Protein AF-A0A523HV01-F1 (afdb_monomer_lite)

Radius of gyration: 23.34 Å; chains: 1; bounding box: 54×75×56 Å

pLDDT: mean 89.0, std 20.45, range [26.47, 98.88]

Secondary structure (DSSP, 8-state):
-PPP--S-SSS-------------------S--S---EEEEEEEEEEESTT---SSPEEEEEETTEEEEEEE--TT-EEEEEE--SSSEEEEEEE-SS-EEEEEEE--TTEEEEEEEEEETTTTEEEEEEEEEEEE-EE--TT-EEEEEEEEEEEEEE-TTS-SEEEESS-EEEEEEEEEEEEEESSSEEEETT-EEEEEESS-EEEEESS-SEEE-TT-EEEEEE-SS-SS--EEEEESSS-SEEEEET-EEEEE-SS-EEEEESS-SEEEEET-EEE-TTPEEE--

Sequence (288 aa):
MPKILNLNTFLLILLIATSYISTGVVGCNSGSGGNNKTTIRGVIEQVIGGTGEVSGIRVSIFENNRRRTSDRTNQSGVFRLTYKPDNDLATIEFEGSDFTLSRVISVTEGSDVTLDEIIDTITPEIIFTEWVVDQRRLTLSSFDQVIFNDTEATFRIDGKNKNCIRAKGESRVEITARSISLINCSEGITTSSFALVDLQADEDINVIANKDGIKSQDNSSVTLSMTNNPVANNIFITSNKENGIRASGSSVVIVDPELNCTITGAKDAIRQSGTSVVDPDGCTLVGN

Structure (mmCIF, N/CA/C/O backbone):
data_AF-A0A523HV01-F1
#
_entry.id   AF-A0A523HV01-F1
#
loop_
_atom_site.group_PDB
_atom_site.id
_atom_site.type_symbol
_atom_site.label_atom_id
_atom_site.label_alt_id
_atom_site.label_comp_id
_atom_site.label_asym_id
_atom_site.label_entity_id
_atom_site.label_seq_id
_atom_site.pdbx_PDB_ins_code
_atom_site.Cartn_x
_atom_site.Cartn_y
_atom_site.Cartn_z
_atom_site.occupancy
_atom_site.B_iso_or_equiv
_atom_site.auth_seq_id
_atom_site.auth_comp_id
_atom_site.auth_asym_id
_atom_site.auth_atom_id
_atom_site.pdbx_PDB_model_num
ATOM 1 N N . MET A 1 1 ? -33.866 59.814 1.470 1.00 33.31 1 MET A N 1
ATOM 2 C CA . MET A 1 1 ? -32.550 60.302 1.001 1.00 33.31 1 MET A CA 1
ATOM 3 C C . MET A 1 1 ? -31.471 59.418 1.610 1.00 33.31 1 MET A C 1
ATOM 5 O O . MET A 1 1 ? -31.330 59.447 2.828 1.00 33.31 1 MET A O 1
ATOM 9 N N . PRO A 1 2 ? -30.789 58.579 0.817 1.00 32.97 2 PRO A N 1
ATOM 10 C CA . PRO A 1 2 ? -29.742 57.699 1.322 1.00 32.97 2 PRO A CA 1
ATOM 11 C C . PRO A 1 2 ? -28.474 58.510 1.614 1.00 32.97 2 PRO A C 1
ATOM 13 O O . PRO A 1 2 ? -28.051 59.327 0.796 1.00 32.97 2 PRO A O 1
ATOM 16 N N . LYS A 1 3 ? -27.882 58.298 2.794 1.00 36.97 3 LYS A N 1
ATOM 17 C CA . LYS A 1 3 ? -26.543 58.786 3.132 1.00 36.97 3 LYS A CA 1
ATOM 18 C C . LYS A 1 3 ? -25.538 57.667 2.885 1.00 36.97 3 LYS A C 1
ATOM 20 O O . LYS A 1 3 ? -25.660 56.571 3.418 1.00 36.97 3 LYS A O 1
ATOM 25 N N . ILE A 1 4 ? -24.579 58.016 2.042 1.00 37.44 4 ILE A N 1
ATOM 26 C CA . ILE A 1 4 ? -23.379 57.297 1.635 1.00 37.44 4 ILE A CA 1
ATOM 27 C C . ILE A 1 4 ? -22.625 56.787 2.871 1.00 37.44 4 ILE A C 1
ATOM 29 O O . ILE A 1 4 ? -22.272 57.581 3.743 1.00 37.44 4 ILE A O 1
ATOM 33 N N . LEU A 1 5 ? -22.357 55.481 2.923 1.00 38.84 5 LEU A N 1
ATOM 34 C CA . LEU A 1 5 ? -21.358 54.896 3.815 1.00 38.84 5 LEU A CA 1
ATOM 35 C C . LEU A 1 5 ? -20.156 54.464 2.978 1.00 38.84 5 LEU A C 1
ATOM 37 O O . LEU A 1 5 ? -20.279 53.853 1.920 1.00 38.84 5 LEU A O 1
ATOM 41 N N . ASN A 1 6 ? -19.015 54.941 3.451 1.00 39.03 6 ASN A N 1
ATOM 42 C CA . ASN A 1 6 ? -17.782 55.171 2.731 1.00 39.03 6 ASN A CA 1
ATOM 43 C C . ASN A 1 6 ? -16.930 53.895 2.693 1.00 39.03 6 ASN A C 1
ATOM 45 O O . ASN A 1 6 ? -16.746 53.213 3.701 1.00 39.03 6 ASN A O 1
ATOM 49 N N . LEU A 1 7 ? -16.418 53.605 1.504 1.00 39.56 7 LEU A N 1
ATOM 50 C CA . LEU A 1 7 ? -15.581 52.479 1.123 1.00 39.56 7 LEU A CA 1
ATOM 51 C C . LEU A 1 7 ? -14.160 52.681 1.676 1.00 39.56 7 LEU A C 1
ATOM 53 O O . LEU A 1 7 ? -13.275 53.027 0.912 1.00 39.56 7 LEU A O 1
ATOM 57 N N . ASN A 1 8 ? -13.946 52.582 2.995 1.00 43.75 8 ASN A N 1
ATOM 58 C CA . ASN A 1 8 ? -12.598 52.694 3.591 1.00 43.75 8 ASN A CA 1
ATOM 59 C C . ASN A 1 8 ? -12.462 52.117 5.018 1.00 43.75 8 ASN A C 1
ATOM 61 O O . ASN A 1 8 ? -11.599 52.534 5.786 1.00 43.75 8 ASN A O 1
ATOM 65 N N . THR A 1 9 ? -13.284 51.135 5.402 1.00 40.03 9 THR A N 1
ATOM 66 C CA . THR A 1 9 ? -13.198 50.489 6.736 1.00 40.03 9 THR A CA 1
ATOM 67 C C . THR A 1 9 ? -13.080 48.965 6.661 1.00 40.03 9 THR A C 1
ATOM 69 O O . THR A 1 9 ? -13.460 48.263 7.589 1.00 40.03 9 THR A O 1
ATOM 72 N N . PHE A 1 10 ? -12.534 48.441 5.559 1.00 38.75 10 PHE A N 1
ATOM 73 C CA . PHE A 1 10 ? -12.308 47.000 5.359 1.00 38.75 10 PHE A CA 1
ATOM 74 C C . PHE A 1 10 ? -10.824 46.627 5.226 1.00 38.75 10 PHE A C 1
ATOM 76 O O . PHE A 1 10 ? -10.472 45.595 4.666 1.00 38.75 10 PHE A O 1
ATOM 83 N N . LEU A 1 11 ? -9.943 47.490 5.738 1.00 34.47 11 LEU A N 1
ATOM 84 C CA . LEU A 1 11 ? -8.500 47.382 5.552 1.00 34.47 11 LEU A CA 1
ATOM 85 C C . LEU A 1 11 ? -7.744 47.701 6.848 1.00 34.47 11 LEU A C 1
ATOM 87 O O . LEU A 1 11 ? -6.911 48.595 6.851 1.00 34.47 11 LEU A O 1
ATOM 91 N N . LEU A 1 12 ? -8.059 47.020 7.962 1.00 30.88 12 LEU A N 1
ATOM 92 C CA . LEU A 1 12 ? -7.176 46.998 9.144 1.00 30.88 12 LEU A CA 1
ATOM 93 C C . LEU A 1 12 ? -7.548 45.935 10.204 1.00 30.88 12 LEU A C 1
ATOM 95 O O . LEU A 1 12 ? -7.953 46.270 11.310 1.00 30.88 12 LEU A O 1
ATOM 99 N N . ILE A 1 13 ? -7.366 44.651 9.892 1.00 40.12 13 ILE A N 1
ATOM 100 C CA . ILE A 1 13 ? -6.973 43.624 10.882 1.00 40.12 13 ILE A CA 1
ATOM 101 C C . ILE A 1 13 ? -5.928 42.756 10.162 1.00 40.12 13 ILE A C 1
ATOM 103 O O . ILE A 1 13 ? -6.266 41.839 9.426 1.00 40.12 13 ILE A O 1
ATOM 107 N N . LEU A 1 14 ? -4.700 43.260 10.009 1.00 31.88 14 LEU A N 1
ATOM 108 C CA . LEU A 1 14 ? -3.543 42.878 10.833 1.00 31.88 14 LEU A CA 1
ATOM 109 C C . LEU A 1 14 ? -3.405 41.340 10.922 1.00 31.88 14 LEU A C 1
ATOM 111 O O . LEU A 1 14 ? -4.015 40.709 11.775 1.00 31.88 14 LEU A O 1
ATOM 115 N N . LEU A 1 15 ? -2.785 40.677 9.938 1.00 29.50 15 LEU A N 1
ATOM 116 C CA . LEU A 1 15 ? -1.332 40.433 9.867 1.00 29.50 15 LEU A CA 1
ATOM 117 C C . LEU A 1 15 ? -0.753 39.928 11.202 1.00 29.50 15 LEU A C 1
ATOM 119 O O . LEU A 1 15 ? -0.128 40.675 11.949 1.00 29.50 15 LEU A O 1
ATOM 123 N N . ILE A 1 16 ? -0.911 38.626 11.455 1.00 38.53 16 ILE A N 1
ATOM 124 C CA . ILE A 1 16 ? 0.109 37.848 12.161 1.00 38.53 16 ILE A CA 1
ATOM 125 C C . ILE A 1 16 ? 0.707 36.893 11.136 1.00 38.53 16 ILE A C 1
ATOM 127 O O . ILE A 1 16 ? 0.052 35.994 10.615 1.00 38.53 16 ILE A O 1
ATOM 131 N N . ALA A 1 17 ? 1.966 37.168 10.825 1.00 31.73 17 ALA A N 1
ATOM 132 C CA . ALA A 1 17 ? 2.843 36.317 10.062 1.00 31.73 17 ALA A CA 1
ATOM 133 C C . ALA A 1 17 ? 2.983 34.949 10.740 1.00 31.73 17 ALA A C 1
ATOM 135 O O . ALA A 1 17 ? 3.431 34.861 11.879 1.00 31.73 17 ALA A O 1
ATOM 136 N N . THR A 1 18 ? 2.692 33.887 9.998 1.00 36.62 18 THR A N 1
ATOM 137 C CA . THR A 1 18 ? 3.474 32.651 10.071 1.00 36.62 18 THR A CA 1
ATOM 138 C C . THR A 1 18 ? 3.762 32.215 8.641 1.00 36.62 18 THR A C 1
ATOM 140 O O . THR A 1 18 ? 3.056 31.438 8.012 1.00 36.62 18 THR A O 1
ATOM 143 N N . SER A 1 19 ? 4.832 32.785 8.096 1.00 29.92 19 SER A N 1
ATOM 144 C CA . SER A 1 19 ? 5.646 32.098 7.105 1.00 29.92 19 SER A CA 1
ATOM 145 C C . SER A 1 19 ? 6.108 30.782 7.730 1.00 29.92 19 SER A C 1
ATOM 147 O O . SER A 1 19 ? 7.029 30.780 8.550 1.00 29.92 19 SER A O 1
ATOM 149 N N . TYR A 1 20 ? 5.460 29.673 7.382 1.00 30.70 20 TYR A N 1
ATOM 150 C CA . TYR A 1 20 ? 6.024 28.354 7.625 1.00 30.70 20 TYR A CA 1
ATOM 151 C C . TYR A 1 20 ? 7.224 28.197 6.698 1.00 30.70 20 TYR A C 1
ATOM 153 O O . TYR A 1 20 ? 7.115 27.844 5.528 1.00 30.70 20 TYR A O 1
ATOM 161 N N . ILE A 1 21 ? 8.392 28.523 7.242 1.00 31.80 21 ILE A N 1
ATOM 162 C CA . ILE A 1 21 ? 9.648 27.958 6.782 1.00 31.80 21 ILE A CA 1
ATOM 163 C C . ILE A 1 21 ? 9.491 26.454 7.010 1.00 31.80 21 ILE A C 1
ATOM 165 O O . ILE A 1 21 ? 9.439 26.010 8.156 1.00 31.80 21 ILE A O 1
ATOM 169 N N . SER A 1 22 ? 9.386 25.670 5.937 1.00 29.44 22 SER A N 1
ATOM 170 C CA . SER A 1 22 ? 9.566 24.224 6.006 1.00 29.44 22 SER A CA 1
ATOM 171 C C . SER A 1 22 ? 11.040 23.950 6.316 1.00 29.44 22 SER A C 1
ATOM 173 O O . SER A 1 22 ? 11.849 23.645 5.440 1.00 29.44 22 SER A O 1
ATOM 175 N N . THR A 1 23 ? 11.434 24.118 7.576 1.00 31.30 23 THR A N 1
ATOM 176 C CA . THR A 1 23 ? 12.632 23.461 8.078 1.00 31.30 23 THR A CA 1
ATOM 177 C C . THR A 1 23 ? 12.293 21.984 8.121 1.00 31.30 23 THR A C 1
ATOM 179 O O . THR A 1 23 ? 11.481 21.568 8.947 1.00 31.30 23 THR A O 1
ATOM 182 N N . GLY A 1 24 ? 12.873 21.214 7.199 1.00 28.20 24 GLY A N 1
ATOM 183 C CA . GLY A 1 24 ? 12.874 19.763 7.270 1.00 28.20 24 GLY A CA 1
ATOM 184 C C . GLY A 1 24 ? 13.376 19.350 8.645 1.00 28.20 24 GLY A C 1
ATOM 185 O O . GLY A 1 24 ? 14.566 19.453 8.946 1.00 28.20 24 GLY A O 1
ATOM 186 N N . VAL A 1 25 ? 12.447 18.936 9.501 1.00 30.12 25 VAL A N 1
ATOM 187 C CA . VAL A 1 25 ? 12.782 18.205 10.708 1.00 30.12 25 VAL A CA 1
ATOM 188 C C . VAL A 1 25 ? 13.206 16.839 10.203 1.00 30.12 25 VAL A C 1
ATOM 190 O O . VAL A 1 25 ? 12.383 16.011 9.830 1.00 30.12 25 VAL A O 1
ATOM 193 N N . VAL A 1 26 ? 14.521 16.646 10.126 1.00 33.53 26 VAL A N 1
ATOM 194 C CA . VAL A 1 26 ? 15.129 15.325 10.026 1.00 33.53 26 VAL A CA 1
ATOM 195 C C . VAL A 1 26 ? 14.620 14.552 11.235 1.00 33.53 26 VAL A C 1
ATOM 197 O O . VAL A 1 26 ? 15.048 14.798 12.363 1.00 33.53 26 VAL A O 1
ATOM 200 N N . GLY A 1 27 ? 13.643 13.678 11.000 1.00 26.47 27 GLY A N 1
ATOM 201 C CA . GLY A 1 27 ? 13.146 12.754 12.001 1.00 26.47 27 GLY A CA 1
ATOM 202 C C . GLY A 1 27 ? 14.324 11.971 12.560 1.00 26.47 27 GLY A C 1
ATOM 203 O O . GLY A 1 27 ? 15.057 11.301 11.831 1.00 26.47 27 GLY A O 1
ATOM 204 N N . CYS A 1 28 ? 14.544 12.105 13.865 1.00 27.53 28 CYS A N 1
ATOM 205 C CA . CYS A 1 28 ? 15.515 11.312 14.597 1.00 27.53 28 CYS A CA 1
ATOM 206 C C . CYS A 1 28 ? 15.107 9.838 14.521 1.00 27.53 28 CYS A C 1
ATOM 208 O O . CYS A 1 28 ? 14.292 9.367 15.313 1.00 27.53 28 CYS A O 1
ATOM 210 N N . ASN A 1 29 ? 15.715 9.120 13.575 1.00 35.97 29 ASN A N 1
ATOM 211 C CA . ASN A 1 29 ? 15.661 7.672 13.425 1.00 35.97 29 ASN A CA 1
ATOM 212 C C . ASN A 1 29 ? 15.954 6.992 14.774 1.00 35.97 29 ASN A C 1
ATOM 214 O O . ASN A 1 29 ? 17.109 6.880 15.189 1.00 35.97 29 ASN A O 1
ATOM 218 N N . SER A 1 30 ? 14.904 6.538 15.458 1.00 36.34 30 SER A N 1
ATOM 219 C CA . SER A 1 30 ? 14.999 5.935 16.786 1.00 36.34 30 SER A CA 1
ATOM 220 C C . SER A 1 30 ? 14.292 4.583 16.804 1.00 36.34 30 SER A C 1
ATOM 222 O O . SER A 1 30 ? 13.107 4.493 17.090 1.00 36.34 30 SER A O 1
ATOM 224 N N . GLY A 1 31 ? 15.069 3.521 16.568 1.00 28.59 31 GLY A N 1
ATOM 225 C CA . GLY A 1 31 ? 14.800 2.203 17.148 1.00 28.59 31 GLY A CA 1
ATOM 226 C C . GLY A 1 31 ? 14.243 1.126 16.216 1.00 28.59 31 GLY A C 1
ATOM 227 O O . GLY A 1 31 ? 13.039 0.963 16.089 1.00 28.59 31 GLY A O 1
ATOM 228 N N . SER A 1 32 ? 15.146 0.296 15.687 1.00 31.23 32 SER A N 1
ATOM 229 C CA . SER A 1 32 ? 15.115 -1.181 15.718 1.00 31.23 32 SER A CA 1
ATOM 230 C C . SER A 1 32 ? 15.798 -1.718 14.462 1.00 31.23 32 SER A C 1
ATOM 232 O O . SER A 1 32 ? 15.438 -1.351 13.348 1.00 31.23 32 SER A O 1
ATOM 234 N N . GLY A 1 33 ? 16.821 -2.558 14.639 1.00 35.44 33 GLY A N 1
ATOM 235 C CA . GLY A 1 33 ? 17.606 -3.166 13.564 1.00 35.44 33 GLY A CA 1
ATOM 236 C C . GLY A 1 33 ? 16.782 -4.132 12.713 1.00 35.44 33 GLY A C 1
ATOM 237 O O . GLY A 1 33 ? 16.896 -5.346 12.855 1.00 35.44 33 GLY A O 1
ATOM 238 N N . GLY A 1 34 ? 15.952 -3.581 11.833 1.00 43.78 34 GLY A N 1
ATOM 239 C CA . GLY A 1 34 ? 15.269 -4.266 10.749 1.00 43.78 34 GLY A CA 1
ATOM 240 C C . GLY A 1 34 ? 15.812 -3.776 9.412 1.00 43.78 34 GLY A C 1
ATOM 241 O O . GLY A 1 34 ? 16.304 -2.658 9.292 1.00 43.78 34 GLY A O 1
ATOM 242 N N . ASN A 1 35 ? 15.757 -4.623 8.389 1.00 57.50 35 ASN A N 1
ATOM 243 C CA . ASN A 1 35 ? 16.100 -4.240 7.024 1.00 57.50 35 ASN A CA 1
ATOM 244 C C . ASN A 1 35 ? 15.104 -3.179 6.509 1.00 57.50 35 ASN A C 1
ATOM 246 O O . ASN A 1 35 ? 14.187 -3.544 5.778 1.00 57.50 35 ASN A O 1
ATOM 250 N N . ASN A 1 36 ? 15.276 -1.895 6.845 1.00 79.62 36 ASN A N 1
ATOM 251 C CA . ASN A 1 36 ? 14.506 -0.748 6.317 1.00 79.62 36 ASN A CA 1
ATOM 252 C C . ASN A 1 36 ? 14.827 -0.455 4.839 1.00 79.62 36 ASN A C 1
ATOM 254 O O . ASN A 1 36 ? 14.674 0.657 4.350 1.00 79.62 36 ASN A O 1
ATOM 258 N N . LYS A 1 37 ? 15.362 -1.448 4.131 1.00 92.81 37 LYS A N 1
ATOM 259 C CA . LYS A 1 37 ? 15.625 -1.349 2.709 1.00 92.81 37 LYS A CA 1
ATOM 260 C C . LYS A 1 37 ? 14.391 -1.807 1.963 1.00 92.81 37 LYS A C 1
ATOM 262 O O . LYS A 1 37 ? 13.814 -2.837 2.315 1.00 92.81 37 LYS A O 1
ATOM 267 N N . THR A 1 38 ? 14.079 -1.065 0.924 1.00 94.88 38 THR A N 1
ATOM 268 C CA . THR A 1 38 ? 13.084 -1.409 -0.074 1.00 94.88 38 THR A CA 1
ATOM 269 C C . THR A 1 38 ? 13.786 -2.138 -1.205 1.00 94.88 38 THR A C 1
ATOM 271 O O . THR A 1 38 ? 14.895 -1.761 -1.608 1.00 94.88 38 THR A O 1
ATOM 274 N N . THR A 1 39 ? 13.181 -3.221 -1.677 1.00 97.38 39 THR A N 1
ATOM 275 C CA . THR A 1 39 ? 13.668 -3.968 -2.835 1.00 97.38 39 THR A CA 1
ATOM 276 C C . THR A 1 39 ? 12.668 -3.809 -3.963 1.00 97.38 39 THR A C 1
ATOM 278 O O . THR A 1 39 ? 11.526 -4.211 -3.808 1.00 97.38 39 THR A O 1
ATOM 281 N N . ILE A 1 40 ? 13.117 -3.274 -5.093 1.00 97.81 40 ILE A N 1
ATOM 282 C CA . ILE A 1 40 ? 12.332 -3.171 -6.323 1.00 97.81 40 ILE A CA 1
ATOM 283 C C . ILE A 1 40 ? 12.840 -4.258 -7.268 1.00 97.81 40 ILE A C 1
ATOM 285 O O . ILE A 1 40 ? 14.053 -4.383 -7.473 1.00 97.81 40 ILE A O 1
ATOM 289 N N . ARG A 1 41 ? 11.936 -5.079 -7.789 1.00 98.00 41 ARG A N 1
ATOM 290 C CA . ARG A 1 41 ? 12.197 -6.110 -8.796 1.00 98.00 41 ARG A CA 1
ATOM 291 C C . ARG A 1 41 ? 11.264 -5.864 -9.963 1.00 98.00 41 ARG A C 1
ATOM 293 O O . ARG A 1 41 ? 10.153 -5.403 -9.738 1.00 98.00 41 ARG A O 1
ATOM 300 N N . GLY A 1 42 ? 11.711 -6.218 -11.152 1.00 97.75 42 GLY A N 1
ATOM 301 C CA . GLY A 1 42 ? 10.908 -5.982 -12.328 1.00 97.75 42 GLY A CA 1
ATOM 302 C C . GLY A 1 42 ? 11.435 -6.630 -13.581 1.00 97.75 42 GLY A C 1
ATOM 303 O O . GLY A 1 42 ? 12.571 -7.131 -13.601 1.00 97.75 42 GLY A O 1
ATOM 304 N N . VAL A 1 43 ? 10.599 -6.590 -14.608 1.00 98.31 43 VAL A N 1
ATOM 305 C CA . VAL A 1 43 ? 10.893 -7.036 -15.962 1.00 98.31 43 VAL A CA 1
ATOM 306 C C . VAL A 1 43 ? 10.507 -5.942 -16.953 1.00 98.31 43 VAL A C 1
ATOM 308 O O . VAL A 1 43 ? 9.351 -5.538 -17.030 1.00 98.31 43 VAL A O 1
ATOM 311 N N . ILE A 1 44 ? 11.469 -5.527 -17.778 1.00 98.12 44 ILE A N 1
ATOM 312 C CA . ILE A 1 44 ? 11.168 -4.781 -19.003 1.00 98.12 44 ILE A CA 1
ATOM 313 C C . ILE A 1 44 ? 10.622 -5.795 -20.007 1.00 98.12 44 ILE A C 1
ATOM 315 O O . ILE A 1 44 ? 11.386 -6.547 -20.621 1.00 98.12 44 ILE A O 1
ATOM 319 N N . GLU A 1 45 ? 9.302 -5.847 -20.143 1.00 97.69 45 GLU A N 1
ATOM 320 C CA . GLU A 1 45 ? 8.605 -6.817 -20.989 1.00 97.69 45 GLU A CA 1
ATOM 321 C C . GLU A 1 45 ? 8.827 -6.521 -22.471 1.00 97.69 45 GLU A C 1
ATOM 323 O O . GLU A 1 45 ? 8.982 -7.428 -23.294 1.00 97.69 45 GLU A O 1
ATOM 328 N N . GLN A 1 46 ? 8.861 -5.233 -22.813 1.00 97.00 46 GLN A N 1
ATOM 329 C CA . GLN A 1 46 ? 9.013 -4.771 -24.180 1.00 97.00 46 GLN A CA 1
ATOM 330 C C . GLN A 1 46 ? 9.629 -3.370 -24.232 1.00 97.00 46 GLN A C 1
ATOM 332 O O . GLN A 1 46 ? 9.331 -2.508 -23.408 1.00 97.00 46 GLN A O 1
ATOM 337 N N . VAL A 1 47 ? 10.441 -3.132 -25.265 1.00 96.88 47 VAL A N 1
ATOM 338 C CA . VAL A 1 47 ? 10.825 -1.787 -25.706 1.00 96.88 47 VAL A CA 1
ATOM 339 C C . VAL A 1 47 ? 10.192 -1.536 -27.075 1.00 96.88 47 VAL A C 1
ATOM 341 O O . VAL A 1 47 ? 10.461 -2.261 -28.035 1.00 96.88 47 VAL A O 1
ATOM 344 N N . ILE A 1 48 ? 9.309 -0.544 -27.161 1.00 95.75 48 ILE A N 1
ATOM 345 C CA . ILE A 1 48 ? 8.657 -0.113 -28.399 1.00 95.75 48 ILE A CA 1
ATOM 346 C C . ILE A 1 48 ? 9.482 1.029 -28.993 1.00 95.75 48 ILE A C 1
ATOM 348 O O . ILE A 1 48 ? 9.575 2.108 -28.418 1.00 95.75 48 ILE A O 1
ATOM 352 N N . GLY A 1 49 ? 10.069 0.789 -30.165 1.00 88.50 49 GLY A N 1
ATOM 353 C CA . GLY A 1 49 ? 11.027 1.709 -30.780 1.00 88.50 49 GLY A CA 1
ATOM 354 C C . GLY A 1 49 ? 12.475 1.433 -30.359 1.00 88.50 49 GLY A C 1
ATOM 355 O O . GLY A 1 49 ? 12.779 0.411 -29.744 1.00 88.50 49 GLY A O 1
ATOM 356 N N . GLY A 1 50 ? 13.385 2.316 -30.773 1.00 78.81 50 GLY A N 1
ATOM 357 C CA . GLY A 1 50 ? 14.823 2.178 -30.528 1.00 78.81 50 GLY A CA 1
ATOM 358 C C . GLY A 1 50 ? 15.416 0.863 -31.047 1.00 78.81 50 GLY A C 1
ATOM 359 O O . GLY A 1 50 ? 15.043 0.381 -32.121 1.00 78.81 50 GLY A O 1
ATOM 360 N N . THR A 1 51 ? 16.338 0.269 -30.283 1.00 83.62 51 THR A N 1
ATOM 361 C CA . THR A 1 51 ? 16.918 -1.056 -30.588 1.00 83.62 51 THR A CA 1
ATOM 362 C C . THR A 1 51 ? 15.954 -2.219 -30.344 1.00 83.62 51 THR A C 1
ATOM 364 O O . THR A 1 51 ? 16.195 -3.320 -30.840 1.00 83.62 51 THR A O 1
ATOM 367 N N . GLY A 1 52 ? 14.878 -2.000 -29.580 1.00 88.56 52 GLY A N 1
ATOM 368 C CA . GLY A 1 52 ? 13.970 -3.053 -29.119 1.00 88.56 52 GLY A CA 1
ATOM 369 C C . GLY A 1 52 ? 14.591 -4.024 -28.103 1.00 88.56 52 GLY A C 1
ATOM 370 O O . GLY A 1 52 ? 13.966 -5.023 -27.753 1.00 88.56 52 GLY A O 1
ATOM 371 N N . GLU A 1 53 ? 15.822 -3.777 -27.641 1.00 93.12 53 GLU A N 1
ATOM 372 C CA . GLU A 1 53 ? 16.524 -4.670 -26.719 1.00 93.12 53 GLU A CA 1
ATOM 373 C C . GLU A 1 53 ? 16.111 -4.410 -25.270 1.00 93.12 53 GLU A C 1
ATOM 375 O O . GLU A 1 53 ? 16.292 -3.315 -24.749 1.00 93.12 53 GLU A O 1
ATOM 380 N N . VAL A 1 54 ? 15.635 -5.450 -24.581 1.00 96.38 54 VAL A N 1
ATOM 381 C CA . VAL A 1 54 ? 15.315 -5.393 -23.141 1.00 96.38 54 VAL A CA 1
ATOM 382 C C . VAL A 1 54 ? 16.540 -5.619 -22.245 1.00 96.38 54 VAL A C 1
ATOM 384 O O . VAL A 1 54 ? 16.491 -5.399 -21.037 1.00 96.38 54 VAL A O 1
ATOM 387 N N . SER A 1 55 ? 17.656 -6.077 -22.819 1.00 97.38 55 SER A N 1
ATOM 388 C CA . SER A 1 55 ? 18.879 -6.446 -22.102 1.00 97.38 55 SER A CA 1
ATOM 389 C C . SER A 1 55 ? 19.871 -5.292 -22.023 1.00 97.38 55 SER A C 1
ATOM 391 O O . SER A 1 55 ? 20.048 -4.540 -22.973 1.00 97.38 55 SER A O 1
ATOM 393 N N . GLY A 1 56 ? 20.613 -5.207 -20.918 1.00 96.88 56 GLY A N 1
ATOM 394 C CA . GLY A 1 56 ? 21.684 -4.228 -20.749 1.00 96.88 56 GLY A CA 1
ATOM 395 C C . GLY A 1 56 ? 21.215 -2.800 -20.462 1.00 96.88 56 GLY A C 1
ATOM 396 O O . GLY A 1 56 ? 22.080 -1.935 -20.284 1.00 96.88 56 GLY A O 1
ATOM 397 N N . ILE A 1 57 ? 19.905 -2.566 -20.348 1.00 98.06 57 ILE A N 1
ATOM 398 C CA . ILE A 1 57 ? 19.314 -1.293 -19.923 1.00 98.06 57 ILE A CA 1
ATOM 399 C C . ILE A 1 57 ? 19.726 -1.042 -18.474 1.00 98.06 57 ILE A C 1
ATOM 401 O O . ILE A 1 57 ? 19.621 -1.922 -17.615 1.00 98.06 57 ILE A O 1
ATOM 405 N N . ARG A 1 58 ? 20.245 0.154 -18.193 1.00 98.56 58 ARG A N 1
ATOM 406 C CA . ARG A 1 58 ? 20.584 0.559 -16.828 1.00 98.56 58 ARG A CA 1
ATOM 407 C C . ARG A 1 58 ? 19.327 1.101 -16.161 1.00 98.56 58 ARG A C 1
ATOM 409 O O . ARG A 1 58 ? 18.812 2.130 -16.582 1.00 98.56 58 ARG A O 1
ATOM 416 N N . VAL A 1 59 ? 18.910 0.454 -15.081 1.00 98.62 59 VAL A N 1
ATOM 417 C CA . VAL A 1 59 ? 17.803 0.914 -14.240 1.00 98.62 59 VAL A CA 1
ATOM 418 C C . VAL A 1 59 ? 18.389 1.600 -13.015 1.00 98.62 59 VAL A C 1
ATOM 420 O O . VAL A 1 59 ? 19.209 1.012 -12.308 1.00 98.62 59 VAL A O 1
ATOM 423 N N . SER A 1 60 ? 18.018 2.851 -12.768 1.00 98.56 60 SER A N 1
ATOM 424 C CA . SER A 1 60 ? 18.548 3.667 -11.672 1.00 98.56 60 SER A CA 1
ATOM 425 C C . SER A 1 60 ? 17.426 4.231 -10.813 1.00 98.56 60 SER A C 1
ATOM 427 O O . SER A 1 60 ? 16.373 4.594 -11.319 1.00 98.56 60 SER A O 1
ATOM 429 N N . ILE A 1 61 ? 17.679 4.351 -9.509 1.00 98.19 61 ILE A N 1
ATOM 430 C CA . ILE A 1 61 ? 16.787 5.057 -8.583 1.00 98.19 61 ILE A CA 1
ATOM 431 C C . ILE A 1 61 ? 17.451 6.348 -8.141 1.00 98.19 61 ILE A C 1
ATOM 433 O O . ILE A 1 61 ? 18.602 6.333 -7.685 1.00 98.19 61 ILE A O 1
ATOM 437 N N . PHE A 1 62 ? 16.707 7.443 -8.216 1.00 97.75 62 PHE A N 1
ATOM 438 C CA . PHE A 1 62 ? 17.101 8.759 -7.743 1.00 97.75 62 PHE A CA 1
ATOM 439 C C . PHE A 1 62 ? 16.164 9.240 -6.637 1.00 97.75 62 PHE A C 1
ATOM 441 O O . PHE A 1 62 ? 14.950 9.102 -6.722 1.00 97.75 62 PHE A O 1
ATOM 448 N N . GLU A 1 63 ? 16.745 9.864 -5.617 1.00 95.19 63 GLU A N 1
ATOM 449 C CA . GLU A 1 63 ? 16.021 10.653 -4.618 1.00 95.19 63 GLU A CA 1
ATOM 450 C C . GLU A 1 63 ? 16.744 11.990 -4.488 1.00 95.19 63 GLU A C 1
ATOM 452 O O . GLU A 1 63 ? 17.976 12.015 -4.390 1.00 95.19 63 GLU A O 1
ATOM 457 N N . ASN A 1 64 ? 16.010 13.106 -4.505 1.00 90.00 64 ASN A N 1
ATOM 458 C CA . ASN A 1 64 ? 16.593 14.452 -4.442 1.00 90.00 64 ASN A CA 1
ATOM 459 C C . ASN A 1 64 ? 17.704 14.670 -5.494 1.00 90.00 64 ASN A C 1
ATOM 461 O O . ASN A 1 64 ? 18.778 15.190 -5.185 1.00 90.00 64 ASN A O 1
ATOM 465 N N . ASN A 1 65 ? 17.469 14.211 -6.731 1.00 88.94 65 ASN A N 1
ATOM 466 C CA . ASN A 1 65 ? 18.413 14.247 -7.860 1.00 88.94 65 ASN A CA 1
ATOM 467 C C . ASN A 1 65 ? 19.743 13.507 -7.630 1.00 88.94 65 ASN A C 1
ATOM 469 O O . ASN A 1 65 ? 20.696 13.667 -8.393 1.00 88.94 65 ASN A O 1
ATOM 473 N N . ARG A 1 66 ? 19.834 12.668 -6.594 1.00 94.44 66 ARG A N 1
ATOM 474 C CA . ARG A 1 66 ? 21.005 11.838 -6.320 1.00 94.44 66 ARG A CA 1
ATOM 475 C C . ARG A 1 66 ? 20.682 10.381 -6.604 1.00 94.44 66 ARG A C 1
ATOM 477 O O . ARG A 1 66 ? 19.787 9.811 -5.986 1.00 94.44 66 ARG A O 1
ATOM 484 N N . ARG A 1 67 ? 21.486 9.747 -7.462 1.00 96.56 67 ARG A N 1
ATOM 485 C CA . ARG A 1 67 ? 21.398 8.301 -7.690 1.00 96.56 67 ARG A CA 1
ATOM 486 C C . ARG A 1 67 ? 21.687 7.546 -6.392 1.00 96.56 67 ARG A C 1
ATOM 488 O O . ARG A 1 67 ? 22.769 7.681 -5.815 1.00 96.56 67 ARG A O 1
ATOM 495 N N . ARG A 1 68 ? 20.723 6.745 -5.953 1.00 96.81 68 ARG A N 1
ATOM 496 C CA . ARG A 1 68 ? 20.773 5.915 -4.743 1.00 96.81 68 ARG A CA 1
ATOM 497 C C . ARG A 1 68 ? 21.346 4.541 -5.041 1.00 96.81 68 ARG A C 1
ATOM 499 O O . ARG A 1 68 ? 22.192 4.047 -4.303 1.00 96.81 68 ARG A O 1
ATOM 506 N N . THR A 1 69 ? 20.895 3.942 -6.137 1.00 97.69 69 THR A N 1
ATOM 507 C CA . THR A 1 69 ? 21.311 2.616 -6.590 1.00 97.69 69 THR A CA 1
ATOM 508 C C . THR A 1 69 ? 21.057 2.468 -8.091 1.00 97.69 69 THR A C 1
ATOM 510 O O . THR A 1 69 ? 20.351 3.288 -8.682 1.00 97.69 69 THR A O 1
ATOM 513 N N . SER A 1 70 ? 21.661 1.457 -8.707 1.00 98.00 70 SER A N 1
ATOM 514 C CA . SER A 1 70 ? 21.409 1.087 -10.099 1.00 98.00 70 SER A CA 1
ATOM 515 C C . SER A 1 70 ? 21.712 -0.385 -10.340 1.00 98.00 70 SER A C 1
ATOM 517 O O . SER A 1 70 ? 22.588 -0.943 -9.677 1.00 98.00 70 SER A O 1
ATOM 519 N N . ASP A 1 71 ? 21.064 -0.956 -11.343 1.00 98.44 71 ASP A N 1
ATOM 520 C CA . ASP A 1 71 ? 21.260 -2.314 -11.834 1.00 98.44 71 ASP A CA 1
ATOM 521 C C . ASP A 1 71 ? 21.255 -2.306 -13.371 1.00 98.44 71 ASP A C 1
ATOM 523 O O . ASP A 1 71 ? 20.971 -1.278 -13.995 1.00 98.44 71 ASP A O 1
ATOM 527 N N . ARG A 1 72 ? 21.618 -3.427 -13.993 1.00 98.06 72 ARG A N 1
ATOM 528 C CA . ARG A 1 72 ? 21.490 -3.624 -15.439 1.00 98.06 72 ARG A CA 1
ATOM 529 C C . ARG A 1 72 ? 20.650 -4.851 -15.728 1.00 98.06 72 ARG A C 1
ATOM 531 O O . ARG A 1 72 ? 20.906 -5.914 -15.169 1.00 98.06 72 ARG A O 1
ATOM 538 N N . THR A 1 73 ? 19.703 -4.701 -16.645 1.00 98.44 73 THR A N 1
ATOM 539 C CA . THR A 1 73 ? 18.813 -5.792 -17.027 1.00 98.44 73 THR A CA 1
ATOM 540 C C . THR A 1 73 ? 19.586 -6.934 -17.682 1.00 98.44 73 THR A C 1
ATOM 542 O O . THR A 1 73 ? 20.569 -6.726 -18.405 1.00 98.44 73 THR A O 1
ATOM 545 N N . ASN A 1 74 ? 19.159 -8.165 -17.411 1.00 97.94 74 ASN A N 1
ATOM 546 C CA . ASN A 1 74 ? 19.713 -9.356 -18.053 1.00 97.94 74 ASN A CA 1
ATOM 547 C C . ASN A 1 74 ? 19.065 -9.617 -19.431 1.00 97.94 74 ASN A C 1
ATOM 549 O O . ASN A 1 74 ? 18.254 -8.831 -19.911 1.00 97.94 74 ASN A O 1
ATOM 553 N N . GLN A 1 75 ? 19.385 -10.757 -20.055 1.00 97.19 75 GLN A N 1
ATOM 554 C CA . GLN A 1 75 ? 18.833 -11.153 -21.363 1.00 97.19 75 GLN A CA 1
ATOM 555 C C . GLN A 1 75 ? 17.301 -11.265 -21.402 1.00 97.19 75 GLN A C 1
ATOM 557 O O . GLN A 1 75 ? 16.719 -11.240 -22.480 1.00 97.19 75 GLN A O 1
ATOM 562 N N . SER A 1 76 ? 16.662 -11.408 -20.244 1.00 97.31 76 SER A N 1
ATOM 563 C CA . SER A 1 76 ? 15.212 -11.511 -20.092 1.00 97.31 76 SER A CA 1
ATOM 564 C C . SER A 1 76 ? 14.583 -10.208 -19.590 1.00 97.31 76 SER A C 1
ATOM 566 O O . SER A 1 76 ? 13.446 -10.245 -19.147 1.00 97.31 76 SER A O 1
ATOM 568 N N . GLY A 1 77 ? 15.311 -9.084 -19.588 1.00 97.88 77 GLY A N 1
ATOM 569 C CA . GLY A 1 77 ? 14.785 -7.792 -19.133 1.00 97.88 77 GLY A CA 1
ATOM 570 C C . GLY A 1 77 ? 14.672 -7.641 -17.614 1.00 97.88 77 GLY A C 1
ATOM 571 O O . GLY A 1 77 ? 14.168 -6.630 -17.141 1.00 97.88 77 GLY A O 1
ATOM 572 N N . VAL A 1 78 ? 15.154 -8.611 -16.830 1.00 98.50 78 VAL A N 1
ATOM 573 C CA . VAL A 1 78 ? 14.969 -8.625 -15.370 1.00 98.50 78 VAL A CA 1
ATOM 574 C C . VAL A 1 78 ? 15.987 -7.723 -14.678 1.00 98.50 78 VAL A C 1
ATOM 576 O O . VAL A 1 78 ? 17.185 -7.836 -14.956 1.00 98.50 78 VAL A O 1
ATOM 579 N N . PHE A 1 79 ? 15.534 -6.924 -13.710 1.00 98.44 79 PHE A N 1
ATOM 580 C CA . PHE A 1 79 ? 16.379 -6.119 -12.823 1.00 98.44 79 PHE A CA 1
ATOM 581 C C . PHE A 1 79 ? 15.994 -6.273 -11.347 1.00 98.44 79 PHE A C 1
ATOM 583 O O . PHE A 1 79 ? 14.890 -6.693 -10.985 1.00 98.44 79 PHE A O 1
ATOM 590 N N . ARG A 1 80 ? 16.929 -5.924 -10.458 1.00 98.25 80 ARG A N 1
ATOM 591 C CA . ARG A 1 80 ? 16.696 -5.878 -9.016 1.00 98.25 80 ARG A CA 1
ATOM 592 C C . ARG A 1 80 ? 17.516 -4.790 -8.337 1.00 98.25 80 ARG A C 1
ATOM 594 O O . ARG A 1 80 ? 18.738 -4.850 -8.236 1.00 98.25 80 ARG A O 1
ATOM 601 N N . LEU A 1 81 ? 16.811 -3.867 -7.701 1.00 97.31 81 LEU A N 1
ATOM 602 C CA . LEU A 1 81 ? 17.373 -2.747 -6.960 1.00 97.31 81 LEU A CA 1
ATOM 603 C C . LEU A 1 81 ? 17.065 -2.910 -5.474 1.00 97.31 81 LEU A C 1
ATOM 605 O O . LEU A 1 81 ? 16.019 -3.415 -5.078 1.00 97.31 81 LEU A O 1
ATOM 609 N N . THR A 1 82 ? 17.990 -2.527 -4.599 1.00 96.81 82 THR A N 1
ATOM 610 C CA . THR A 1 82 ? 17.735 -2.505 -3.153 1.00 96.81 82 THR A CA 1
ATOM 611 C C . THR A 1 82 ? 18.424 -1.307 -2.533 1.00 96.81 82 THR A C 1
ATOM 613 O O . THR A 1 82 ? 19.642 -1.164 -2.643 1.00 96.81 82 THR A O 1
ATOM 616 N N . TYR A 1 83 ? 17.655 -0.450 -1.872 1.00 95.38 83 TYR A N 1
ATOM 617 C CA . TYR A 1 83 ? 18.152 0.778 -1.256 1.00 95.38 83 TYR A CA 1
ATOM 618 C C . TYR A 1 83 ? 17.322 1.133 -0.024 1.00 95.38 83 TYR A C 1
ATOM 620 O O . TYR A 1 83 ? 16.305 0.503 0.245 1.00 95.38 83 TYR A O 1
ATOM 628 N N . LYS A 1 84 ? 17.795 2.093 0.770 1.00 95.25 84 LYS A N 1
ATOM 629 C CA . LYS A 1 84 ? 17.019 2.666 1.870 1.00 95.25 84 LYS A CA 1
ATOM 630 C C . LYS A 1 84 ? 16.412 3.988 1.374 1.00 95.25 84 LYS A C 1
ATOM 632 O O . LYS A 1 84 ? 17.222 4.868 1.046 1.00 95.25 84 LYS A O 1
ATOM 637 N N . PRO A 1 85 ? 15.074 4.098 1.284 1.00 93.25 85 PRO A N 1
ATOM 638 C CA . PRO A 1 85 ? 14.416 5.356 0.960 1.00 93.25 85 PRO A CA 1
ATOM 639 C C . PRO A 1 85 ? 14.728 6.437 1.996 1.00 93.25 85 PRO A C 1
ATOM 641 O O . PRO A 1 85 ? 14.784 6.147 3.189 1.00 93.25 85 PRO A O 1
ATOM 644 N N . ASP A 1 86 ? 14.961 7.661 1.531 1.00 92.00 86 ASP A N 1
ATOM 645 C CA . ASP A 1 86 ? 15.031 8.854 2.387 1.00 92.00 86 ASP A CA 1
ATOM 646 C C . ASP A 1 86 ? 13.733 9.684 2.296 1.00 92.00 86 ASP A C 1
ATOM 648 O O . ASP A 1 86 ? 13.527 10.576 3.118 1.00 92.00 86 ASP A O 1
ATOM 652 N N . ASN A 1 87 ? 12.879 9.415 1.300 1.00 91.12 87 ASN A N 1
ATOM 653 C CA . ASN A 1 87 ? 11.585 10.068 1.091 1.00 91.12 87 ASN A CA 1
ATOM 654 C C . ASN A 1 87 ? 10.539 9.037 0.632 1.00 91.12 87 ASN A C 1
ATOM 656 O O . ASN A 1 87 ? 10.894 7.938 0.211 1.00 91.12 87 ASN A O 1
ATOM 660 N N . ASP A 1 88 ? 9.266 9.437 0.632 1.00 92.88 88 ASP A N 1
ATOM 661 C CA . ASP A 1 88 ? 8.145 8.605 0.162 1.00 92.88 88 ASP A CA 1
ATOM 662 C C . ASP A 1 88 ? 8.017 8.575 -1.378 1.00 92.88 88 ASP A C 1
ATOM 664 O O . ASP A 1 88 ? 7.185 7.864 -1.936 1.00 92.88 88 ASP A O 1
ATOM 668 N N . LEU A 1 89 ? 8.851 9.351 -2.081 1.00 95.25 89 LEU A N 1
ATOM 669 C CA . LEU A 1 89 ? 8.902 9.441 -3.540 1.00 95.25 89 LEU A CA 1
ATOM 670 C C . LEU A 1 89 ? 10.322 9.184 -4.044 1.00 95.25 89 LEU A C 1
ATOM 672 O O . LEU A 1 89 ? 11.299 9.706 -3.497 1.00 95.25 89 LEU A O 1
ATOM 676 N N . ALA A 1 90 ? 10.420 8.453 -5.148 1.00 96.69 90 ALA A N 1
ATOM 677 C CA . ALA A 1 90 ? 11.658 8.246 -5.882 1.00 96.69 90 ALA A CA 1
ATOM 678 C C . ALA A 1 90 ? 11.430 8.405 -7.389 1.00 96.69 90 ALA A C 1
ATOM 680 O O . ALA A 1 90 ? 10.315 8.285 -7.883 1.00 96.69 90 ALA A O 1
ATOM 681 N N . THR A 1 91 ? 12.498 8.661 -8.136 1.00 97.88 91 THR A N 1
ATOM 682 C CA . THR A 1 91 ? 12.478 8.616 -9.600 1.00 97.88 91 THR A CA 1
ATOM 683 C C . THR A 1 91 ? 13.174 7.343 -10.056 1.00 97.88 91 THR A C 1
ATOM 685 O O . THR A 1 91 ? 14.347 7.141 -9.733 1.00 97.88 91 THR A O 1
ATOM 688 N N . ILE A 1 92 ? 12.465 6.496 -10.798 1.00 98.06 92 ILE A N 1
ATOM 689 C CA . ILE A 1 92 ? 13.053 5.374 -11.529 1.00 98.06 92 ILE A CA 1
ATOM 690 C C . ILE A 1 92 ? 13.414 5.838 -12.940 1.00 98.06 92 ILE A C 1
ATOM 692 O O . ILE A 1 92 ? 12.633 6.528 -13.589 1.00 98.06 92 ILE A O 1
ATOM 696 N N . GLU A 1 93 ? 14.620 5.515 -13.392 1.00 98.50 93 GLU A N 1
ATOM 697 C CA . GLU A 1 93 ? 15.148 5.897 -14.703 1.00 98.50 93 GLU A CA 1
ATOM 698 C C . GLU A 1 93 ? 15.667 4.666 -15.442 1.00 98.50 93 GLU A C 1
ATOM 700 O O . GLU A 1 93 ? 16.391 3.851 -14.864 1.00 98.50 93 GLU A O 1
ATOM 705 N N . PHE A 1 94 ? 15.333 4.580 -16.727 1.00 98.12 94 PHE A N 1
ATOM 706 C CA . PHE A 1 94 ? 15.753 3.544 -17.658 1.00 98.12 94 PHE A CA 1
ATOM 707 C C . PHE A 1 94 ? 16.626 4.172 -18.746 1.00 98.12 94 PHE A C 1
ATOM 709 O O . PHE A 1 94 ? 16.153 4.977 -19.549 1.00 98.12 94 PHE A O 1
ATOM 716 N N . GLU A 1 95 ? 17.906 3.803 -18.769 1.00 97.75 95 GLU A N 1
ATOM 717 C CA . GLU A 1 95 ? 18.908 4.271 -19.734 1.00 97.75 95 GLU A CA 1
ATOM 718 C C . GLU A 1 95 ? 19.282 3.115 -20.676 1.00 97.75 95 GLU A C 1
ATOM 720 O O . GLU A 1 95 ? 19.973 2.165 -20.281 1.00 97.75 95 GLU A O 1
ATOM 725 N N . GLY A 1 96 ? 18.798 3.198 -21.917 1.00 95.50 96 GLY A N 1
ATOM 726 C CA . GLY A 1 96 ? 19.182 2.332 -23.031 1.00 95.50 96 GLY A CA 1
ATOM 727 C C . GLY A 1 96 ? 20.324 2.928 -23.861 1.00 95.50 96 GLY A C 1
ATOM 728 O O . GLY A 1 96 ? 20.949 3.917 -23.485 1.00 95.50 96 GLY A O 1
ATOM 729 N N . SER A 1 97 ? 20.613 2.332 -25.019 1.00 92.25 97 SER A N 1
ATOM 730 C CA . SER A 1 97 ? 21.646 2.832 -25.944 1.00 92.25 97 SER A CA 1
ATOM 731 C C . SER A 1 97 ? 21.311 4.184 -26.579 1.00 92.25 97 SER A C 1
ATOM 733 O O . SER A 1 97 ? 22.209 4.946 -26.931 1.00 92.25 97 SER A O 1
ATOM 735 N N . ASP A 1 98 ? 20.023 4.447 -26.761 1.00 91.50 98 ASP A N 1
ATOM 736 C CA . ASP A 1 98 ? 19.467 5.513 -27.592 1.00 91.50 98 ASP A CA 1
ATOM 737 C C . ASP A 1 98 ? 18.266 6.212 -26.937 1.00 91.50 98 ASP A C 1
ATOM 739 O O . ASP A 1 98 ? 17.674 7.110 -27.533 1.00 91.50 98 ASP A O 1
ATOM 743 N N . PHE A 1 99 ? 17.933 5.852 -25.696 1.00 95.12 99 PHE A N 1
ATOM 744 C CA . PHE A 1 99 ? 16.861 6.478 -24.932 1.00 95.12 99 PHE A CA 1
ATOM 745 C C . PHE A 1 99 ? 17.230 6.635 -23.457 1.00 95.12 99 PHE A C 1
ATOM 747 O O . PHE A 1 99 ? 18.047 5.901 -22.895 1.00 95.12 99 PHE A O 1
ATOM 754 N N . THR A 1 100 ? 16.592 7.603 -22.810 1.00 96.62 100 THR A N 1
ATOM 755 C CA . THR A 1 100 ? 16.578 7.741 -21.354 1.00 96.62 100 THR A CA 1
ATOM 756 C C . THR A 1 100 ? 15.201 8.236 -20.954 1.00 96.62 100 THR A C 1
ATOM 758 O O . THR A 1 100 ? 14.813 9.337 -21.341 1.00 96.62 100 THR A O 1
ATOM 761 N N . LEU A 1 101 ? 14.458 7.414 -20.219 1.00 97.31 101 LEU A N 1
ATOM 762 C CA . LEU A 1 101 ? 13.125 7.743 -19.720 1.00 97.31 101 LEU A CA 1
ATOM 763 C C . LEU A 1 101 ? 13.108 7.599 -18.209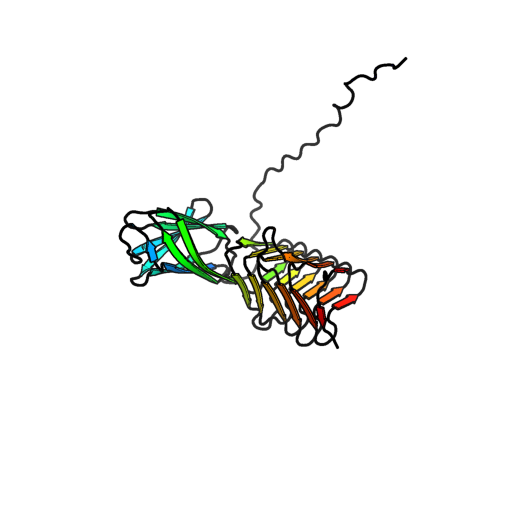 1.00 97.31 101 LEU A C 1
ATOM 765 O O . LEU A 1 101 ? 13.799 6.750 -17.649 1.00 97.31 101 LEU A O 1
ATOM 769 N N . SER A 1 102 ? 12.322 8.433 -17.541 1.00 97.62 102 SER A N 1
ATOM 770 C CA . SER A 1 102 ? 12.179 8.366 -16.095 1.00 97.62 102 SER A CA 1
ATOM 771 C C . SER A 1 102 ? 10.751 8.627 -15.665 1.00 97.62 102 SER A C 1
ATOM 773 O O . SER A 1 102 ? 9.981 9.282 -16.367 1.00 97.62 102 SER A O 1
ATOM 775 N N . ARG A 1 103 ? 10.406 8.094 -14.497 1.00 96.50 103 ARG A N 1
ATOM 776 C CA . ARG A 1 103 ? 9.081 8.210 -13.909 1.00 96.50 103 ARG A CA 1
ATOM 777 C C . ARG A 1 103 ? 9.192 8.346 -12.397 1.00 96.50 103 ARG A C 1
ATOM 779 O O . ARG A 1 103 ? 10.064 7.746 -11.771 1.00 96.50 103 ARG A O 1
ATOM 786 N N . VAL A 1 104 ? 8.338 9.182 -11.813 1.00 96.31 104 VAL A N 1
ATOM 787 C CA . VAL A 1 104 ? 8.211 9.286 -10.355 1.00 96.31 104 VAL A CA 1
ATOM 788 C C . VAL A 1 104 ? 7.341 8.137 -9.866 1.00 96.31 104 VAL A C 1
ATOM 790 O O . VAL A 1 104 ? 6.326 7.838 -10.487 1.00 96.31 104 VAL A O 1
ATOM 793 N N . ILE A 1 105 ? 7.760 7.508 -8.774 1.00 96.69 105 ILE A N 1
ATOM 794 C CA . ILE A 1 105 ? 7.064 6.404 -8.125 1.00 96.69 105 ILE A CA 1
ATOM 795 C C . ILE A 1 105 ? 6.965 6.658 -6.622 1.00 96.69 105 ILE A C 1
ATOM 797 O O . ILE A 1 105 ? 7.913 7.171 -6.011 1.00 96.69 105 ILE A O 1
ATOM 801 N N . SER A 1 106 ? 5.844 6.268 -6.017 1.00 96.56 106 SER A N 1
ATOM 802 C CA . SER A 1 106 ? 5.752 6.183 -4.557 1.00 96.56 106 SER A CA 1
ATOM 803 C C . SER A 1 106 ? 6.511 4.976 -4.017 1.00 96.56 106 SER A C 1
ATOM 805 O O . SER A 1 106 ? 6.484 3.883 -4.585 1.00 96.56 106 SER A O 1
ATOM 807 N N . VAL A 1 107 ? 7.184 5.162 -2.884 1.00 95.00 107 VAL A N 1
ATOM 808 C CA . VAL A 1 107 ? 7.980 4.132 -2.214 1.00 95.00 107 VAL A CA 1
ATOM 809 C C . VAL A 1 107 ? 7.794 4.216 -0.708 1.00 95.00 107 VAL A C 1
ATOM 811 O O . VAL A 1 107 ? 7.665 5.286 -0.134 1.00 95.00 107 VAL A O 1
ATOM 814 N N . THR A 1 108 ? 7.824 3.068 -0.044 1.00 94.25 108 THR A N 1
ATOM 815 C CA . THR A 1 108 ? 7.731 2.974 1.418 1.00 94.25 108 THR A CA 1
ATOM 816 C C . THR A 1 108 ? 8.919 2.206 1.966 1.00 94.25 108 THR A C 1
ATOM 818 O O . THR A 1 108 ? 9.383 1.253 1.338 1.00 94.25 108 THR A O 1
ATOM 821 N N . GLU A 1 109 ? 9.429 2.577 3.144 1.00 92.81 109 GLU A N 1
ATOM 822 C CA . GLU A 1 109 ? 10.526 1.828 3.765 1.00 92.81 109 GLU A CA 1
ATOM 823 C C . GLU A 1 109 ? 10.130 0.367 4.052 1.00 92.81 109 GLU A C 1
ATOM 825 O O . GLU A 1 109 ? 9.105 0.056 4.670 1.00 92.81 109 GLU A O 1
ATOM 830 N N . GLY A 1 110 ? 11.019 -0.555 3.675 1.00 91.81 110 GLY A N 1
ATOM 831 C CA . GLY A 1 110 ? 10.893 -1.964 4.041 1.00 91.81 110 GLY A CA 1
ATOM 832 C C . GLY A 1 110 ? 9.843 -2.743 3.247 1.00 91.81 110 GLY A C 1
ATOM 833 O O . GLY A 1 110 ? 9.430 -3.803 3.727 1.00 91.81 110 GLY A O 1
ATOM 834 N N . SER A 1 111 ? 9.439 -2.251 2.075 1.00 95.19 111 SER A N 1
ATOM 835 C CA . SER A 1 111 ? 8.602 -2.971 1.110 1.00 95.19 111 SER A CA 1
ATOM 836 C C . SER A 1 111 ? 9.416 -3.820 0.126 1.00 95.19 111 SER A C 1
ATOM 838 O O . SER A 1 111 ? 10.605 -3.592 -0.124 1.00 95.19 111 SER A O 1
ATOM 840 N N . ASP A 1 112 ? 8.759 -4.836 -0.422 1.00 97.19 112 ASP A N 1
ATOM 841 C CA . ASP A 1 112 ? 9.166 -5.535 -1.635 1.00 97.19 112 ASP A CA 1
ATOM 842 C C . ASP A 1 112 ? 8.219 -5.071 -2.754 1.00 97.19 112 ASP A C 1
ATOM 844 O O . ASP A 1 112 ? 7.007 -5.169 -2.610 1.00 97.19 112 ASP A O 1
ATOM 848 N N . VAL A 1 113 ? 8.756 -4.518 -3.838 1.00 97.69 113 VAL A N 1
ATOM 849 C CA . VAL A 1 113 ? 7.976 -3.953 -4.945 1.00 97.69 113 VAL A CA 1
ATOM 850 C C . VAL A 1 113 ? 8.230 -4.769 -6.208 1.00 97.69 113 VAL A C 1
ATOM 852 O O . VAL A 1 113 ? 9.392 -5.023 -6.542 1.00 97.69 113 VAL A O 1
ATOM 855 N N . THR A 1 114 ? 7.157 -5.153 -6.894 1.00 98.06 114 THR A N 1
ATOM 856 C CA . THR A 1 114 ? 7.174 -5.656 -8.273 1.00 98.06 114 THR A CA 1
ATOM 857 C C . THR A 1 114 ? 6.771 -4.517 -9.203 1.00 98.06 114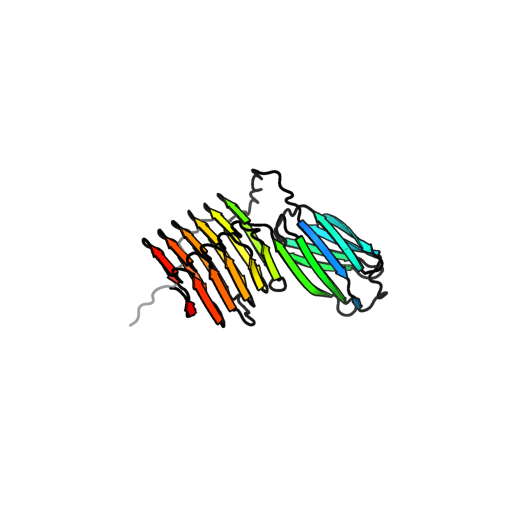 THR A C 1
ATOM 859 O O . THR A 1 114 ? 5.728 -3.902 -8.980 1.00 98.06 114 THR A O 1
ATOM 862 N N . LEU A 1 115 ? 7.612 -4.225 -10.191 1.00 96.44 115 LEU A N 1
ATOM 863 C CA . LEU A 1 115 ? 7.386 -3.252 -11.258 1.00 96.44 115 LEU A CA 1
ATOM 864 C C . LEU A 1 115 ? 7.714 -3.922 -12.586 1.00 96.44 115 LEU A C 1
ATOM 866 O O . LEU A 1 115 ? 8.889 -4.072 -12.890 1.00 96.44 115 LEU A O 1
ATOM 870 N N . ASP A 1 116 ? 6.706 -4.337 -13.339 1.00 98.00 116 ASP A N 1
ATOM 871 C CA . ASP A 1 116 ? 6.906 -4.793 -14.714 1.00 98.00 116 ASP A CA 1
ATOM 872 C C . ASP A 1 116 ? 6.443 -3.691 -15.663 1.00 98.00 116 ASP A C 1
ATOM 874 O O . ASP A 1 116 ? 5.454 -2.996 -15.395 1.00 98.00 116 ASP A O 1
ATOM 878 N N . GLU A 1 117 ? 7.184 -3.487 -16.752 1.00 97.62 117 GLU A N 1
ATOM 879 C CA . GLU A 1 117 ? 6.959 -2.336 -17.615 1.00 97.62 117 GLU A CA 1
ATOM 880 C C . GLU A 1 117 ? 7.176 -2.582 -19.106 1.00 97.62 117 GLU A C 1
ATOM 882 O O . GLU A 1 117 ? 7.990 -3.396 -19.550 1.00 97.62 117 GLU A O 1
ATOM 887 N N . ILE A 1 118 ? 6.480 -1.756 -19.883 1.00 97.88 118 ILE A N 1
ATOM 888 C CA . ILE A 1 118 ? 6.747 -1.498 -21.290 1.00 97.88 118 ILE A CA 1
ATOM 889 C C . ILE A 1 118 ? 7.353 -0.101 -21.404 1.00 97.88 118 ILE A C 1
ATOM 891 O O . ILE A 1 118 ? 6.823 0.880 -20.877 1.00 97.88 118 ILE A O 1
ATOM 895 N N . ILE A 1 119 ? 8.462 -0.008 -22.131 1.00 97.38 119 ILE A N 1
ATOM 896 C CA . ILE A 1 119 ? 9.131 1.253 -22.446 1.00 97.38 119 ILE A CA 1
ATOM 897 C C . ILE A 1 119 ? 8.751 1.635 -23.875 1.00 97.38 119 ILE A C 1
ATOM 899 O O . ILE A 1 119 ? 9.156 0.952 -24.814 1.00 97.38 119 ILE A O 1
ATOM 903 N N . ASP A 1 120 ? 8.008 2.724 -24.062 1.00 97.06 120 ASP A N 1
ATOM 904 C CA . ASP A 1 120 ? 7.739 3.283 -25.390 1.00 97.06 120 ASP A CA 1
ATOM 905 C C . ASP A 1 120 ? 8.679 4.465 -25.647 1.00 97.06 120 ASP A C 1
ATOM 907 O O . ASP A 1 120 ? 8.644 5.493 -24.974 1.00 97.06 120 ASP A O 1
ATOM 911 N N . THR A 1 121 ? 9.578 4.310 -26.619 1.00 95.69 121 THR A N 1
ATOM 912 C CA . THR A 1 121 ? 10.520 5.363 -27.013 1.00 95.69 121 THR A CA 1
ATOM 913 C C . THR A 1 121 ? 9.996 6.200 -28.180 1.00 95.69 121 THR A C 1
ATOM 915 O O . THR A 1 121 ? 10.581 7.237 -28.490 1.00 95.69 121 THR A O 1
ATOM 918 N N . ILE A 1 122 ? 8.946 5.745 -28.875 1.00 93.56 122 ILE A N 1
ATOM 919 C CA . ILE A 1 122 ? 8.266 6.498 -29.940 1.00 93.56 122 ILE A CA 1
ATOM 920 C C . ILE A 1 122 ? 7.349 7.540 -29.303 1.00 93.56 122 ILE A C 1
ATOM 922 O O . ILE A 1 122 ? 7.377 8.706 -29.700 1.00 93.56 122 ILE A O 1
ATOM 926 N N . THR A 1 123 ? 6.583 7.112 -28.300 1.00 94.56 123 THR A N 1
ATOM 927 C CA . THR A 1 123 ? 5.815 7.964 -27.389 1.00 94.56 123 THR A CA 1
ATOM 928 C C . THR A 1 123 ? 6.517 7.915 -26.034 1.00 94.56 123 THR A C 1
ATOM 930 O O . THR A 1 123 ? 6.237 6.987 -25.294 1.00 94.56 123 THR A O 1
ATOM 933 N N . PRO A 1 124 ? 7.449 8.842 -25.719 1.00 93.56 124 PRO A N 1
ATOM 934 C CA . PRO A 1 124 ? 8.363 8.758 -24.571 1.00 93.56 124 PRO A CA 1
ATOM 935 C C . PRO A 1 124 ? 7.674 8.524 -23.214 1.00 93.56 124 PRO A C 1
ATOM 937 O O . PRO A 1 124 ? 7.410 9.471 -22.472 1.00 93.56 124 PRO A O 1
ATOM 940 N N . GLU A 1 125 ? 7.404 7.265 -22.881 1.00 95.62 125 GLU A N 1
ATOM 941 C CA . GLU A 1 125 ? 6.555 6.856 -21.764 1.00 95.62 125 GLU A CA 1
ATOM 942 C C . GLU A 1 125 ? 7.023 5.522 -21.164 1.00 95.62 125 GLU A C 1
ATOM 944 O O . GLU A 1 125 ? 7.578 4.655 -21.844 1.00 95.62 125 GLU A O 1
ATOM 949 N N . ILE A 1 126 ? 6.794 5.372 -19.857 1.00 97.00 126 ILE A N 1
ATOM 950 C CA . ILE A 1 126 ? 6.971 4.121 -19.116 1.00 97.00 126 ILE A CA 1
ATOM 951 C C . ILE A 1 126 ? 5.590 3.670 -18.647 1.00 97.00 126 ILE A C 1
ATOM 953 O O . ILE A 1 126 ? 4.978 4.313 -17.786 1.00 97.00 126 ILE A O 1
ATOM 957 N N . ILE A 1 127 ? 5.125 2.558 -19.205 1.00 96.75 127 ILE A N 1
ATOM 958 C CA . ILE A 1 127 ? 3.813 1.980 -18.926 1.00 96.75 127 ILE A CA 1
ATOM 959 C C . ILE A 1 127 ? 4.024 0.807 -17.974 1.00 96.75 127 ILE A C 1
ATOM 961 O O . ILE A 1 127 ? 4.612 -0.199 -18.367 1.00 96.75 127 ILE A O 1
ATOM 965 N N . PHE A 1 128 ? 3.549 0.924 -16.735 1.00 96.50 128 PHE A N 1
ATOM 966 C CA . PHE A 1 128 ? 3.586 -0.192 -15.794 1.00 96.50 128 PHE A CA 1
ATOM 967 C C . PHE A 1 128 ? 2.470 -1.182 -16.123 1.00 96.50 128 PHE A C 1
ATOM 969 O O . PHE A 1 128 ? 1.291 -0.825 -16.139 1.00 96.50 128 PHE A O 1
ATOM 976 N N . THR A 1 129 ? 2.845 -2.426 -16.394 1.00 97.06 129 THR A N 1
ATOM 977 C CA . THR A 1 129 ? 1.911 -3.535 -16.618 1.00 97.06 129 THR A CA 1
ATOM 978 C C . THR A 1 129 ? 1.619 -4.273 -15.316 1.00 97.06 129 THR A C 1
ATOM 980 O O . THR A 1 129 ? 0.489 -4.716 -15.098 1.00 97.06 129 THR A O 1
ATOM 983 N N . GLU A 1 130 ? 2.585 -4.298 -14.395 1.00 97.06 130 GLU A N 1
ATOM 984 C CA . GLU A 1 130 ? 2.397 -4.717 -13.010 1.00 97.06 130 GLU A CA 1
ATOM 985 C C . GLU A 1 130 ? 3.044 -3.711 -12.056 1.00 97.06 130 GLU A C 1
ATOM 987 O O . GLU A 1 130 ? 4.210 -3.358 -12.198 1.00 97.06 130 GLU A O 1
ATOM 992 N N . TRP A 1 131 ? 2.292 -3.277 -11.043 1.00 97.50 131 TRP A N 1
ATOM 993 C CA . TRP A 1 131 ? 2.829 -2.511 -9.924 1.00 97.50 131 TRP A CA 1
ATOM 994 C C . TRP A 1 131 ? 2.221 -3.018 -8.624 1.00 97.50 131 TRP A C 1
ATOM 996 O O . TRP A 1 131 ? 1.072 -2.724 -8.288 1.00 97.50 131 TRP A O 1
ATOM 1006 N N . VAL A 1 132 ? 3.000 -3.801 -7.882 1.00 98.31 132 VAL A N 1
ATOM 1007 C CA . VAL A 1 132 ? 2.578 -4.382 -6.604 1.00 98.31 132 VAL A CA 1
ATOM 1008 C C . VAL A 1 132 ? 3.562 -3.993 -5.516 1.00 98.31 132 VAL A C 1
ATOM 1010 O O . VAL A 1 132 ? 4.766 -4.193 -5.648 1.00 98.31 132 VAL A O 1
ATOM 1013 N N . VAL A 1 133 ? 3.046 -3.455 -4.414 1.00 98.38 133 VAL A N 1
ATOM 1014 C CA . VAL A 1 133 ? 3.821 -3.094 -3.226 1.00 98.38 133 VAL A CA 1
ATOM 1015 C C . VAL A 1 133 ? 3.465 -4.052 -2.095 1.00 98.38 133 VAL A C 1
ATOM 1017 O O . VAL A 1 133 ? 2.436 -3.904 -1.439 1.00 98.38 133 VAL A O 1
ATOM 1020 N N . ASP A 1 134 ? 4.337 -5.023 -1.832 1.00 98.12 134 ASP A N 1
ATOM 1021 C CA . ASP A 1 134 ? 4.265 -5.896 -0.662 1.00 98.12 134 ASP A CA 1
ATOM 1022 C C . ASP A 1 134 ? 4.943 -5.218 0.535 1.00 98.12 134 ASP A C 1
ATOM 1024 O O . ASP A 1 134 ? 6.144 -5.340 0.804 1.00 98.12 134 ASP A O 1
ATOM 1028 N N . GLN A 1 135 ? 4.140 -4.487 1.295 1.00 97.06 135 GLN A N 1
ATOM 1029 C CA . GLN A 1 135 ? 4.558 -3.788 2.494 1.00 97.06 135 GLN A CA 1
ATOM 1030 C C . GLN A 1 135 ? 4.581 -4.729 3.706 1.00 97.06 135 GLN A C 1
ATOM 1032 O O . GLN A 1 135 ? 3.657 -5.494 4.001 1.00 97.06 135 GLN A O 1
ATOM 1037 N N . ARG A 1 136 ? 5.653 -4.642 4.499 1.00 94.50 136 ARG A N 1
ATOM 1038 C CA . ARG A 1 136 ? 5.684 -5.295 5.812 1.00 94.50 136 ARG A CA 1
ATOM 1039 C C . ARG A 1 136 ? 4.712 -4.612 6.761 1.00 94.50 136 ARG A C 1
ATOM 1041 O O . ARG A 1 136 ? 4.539 -3.403 6.716 1.00 94.50 136 ARG A O 1
ATOM 1048 N N . ARG A 1 137 ? 4.192 -5.392 7.708 1.00 95.50 137 ARG A N 1
ATOM 1049 C CA . ARG A 1 137 ? 3.367 -4.928 8.836 1.00 95.50 137 ARG A CA 1
ATOM 1050 C C . ARG A 1 137 ? 3.828 -3.576 9.373 1.00 95.50 137 ARG A C 1
ATOM 1052 O O . ARG A 1 137 ? 4.991 -3.426 9.752 1.00 95.50 137 ARG A O 1
ATOM 1059 N N . LEU A 1 138 ? 2.887 -2.653 9.482 1.00 97.06 138 LEU A N 1
ATOM 1060 C CA . LEU A 1 138 ? 3.120 -1.305 9.965 1.00 97.06 138 LEU A CA 1
ATOM 1061 C C . LEU A 1 138 ? 2.923 -1.280 11.480 1.00 97.06 138 LEU A C 1
ATOM 1063 O O . LEU A 1 138 ? 1.878 -1.668 12.000 1.00 97.06 138 LEU A O 1
ATOM 1067 N N . THR A 1 139 ? 3.965 -0.901 12.217 1.00 96.81 139 THR A N 1
ATOM 1068 C CA . THR A 1 139 ? 3.910 -0.717 13.673 1.00 96.81 139 THR A CA 1
ATOM 1069 C C . THR A 1 139 ? 4.464 0.656 13.996 1.00 96.81 139 THR A C 1
ATOM 1071 O O . THR A 1 139 ? 5.675 0.816 14.095 1.00 96.81 139 THR A O 1
ATOM 1074 N N . LEU A 1 140 ? 3.562 1.622 14.121 1.00 96.94 140 LEU A N 1
ATOM 1075 C CA . LEU A 1 140 ? 3.870 3.029 14.311 1.00 96.94 140 LEU A CA 1
ATOM 1076 C C . LEU A 1 140 ? 3.586 3.453 15.751 1.00 96.94 140 LEU A C 1
ATOM 1078 O O . LEU A 1 140 ? 2.719 2.895 16.435 1.00 96.94 140 LEU A O 1
ATOM 1082 N N . SER A 1 141 ? 4.332 4.446 16.212 1.00 95.81 141 SER A N 1
ATOM 1083 C CA . SER A 1 141 ? 4.185 5.053 17.523 1.00 95.81 141 SER A CA 1
ATOM 1084 C C . SER A 1 141 ? 4.538 6.536 17.514 1.00 95.81 141 SER A C 1
ATOM 1086 O O . SER A 1 141 ? 5.310 6.989 16.680 1.00 95.81 141 SER A O 1
ATOM 1088 N N . SER A 1 142 ? 4.045 7.286 18.497 1.00 95.06 142 SER A N 1
ATOM 1089 C CA . SER A 1 142 ? 4.436 8.687 18.700 1.00 95.06 142 SER A CA 1
ATOM 1090 C C . SER A 1 142 ? 4.145 9.543 17.465 1.00 95.06 142 SER A C 1
ATOM 1092 O O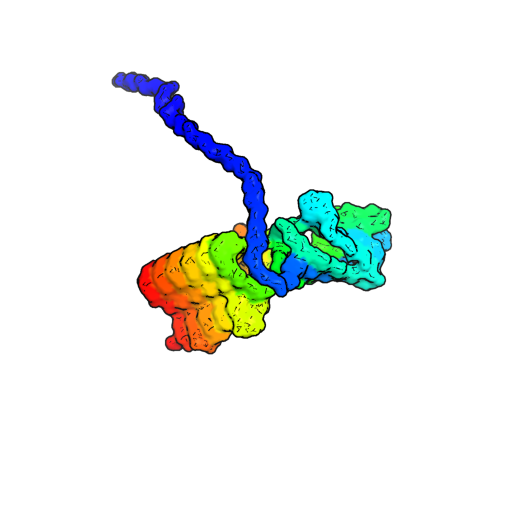 . SER A 1 142 ? 2.984 9.819 17.242 1.00 95.06 142 SER A O 1
ATOM 1094 N N . PHE A 1 143 ? 5.151 9.934 16.679 1.00 94.50 143 PHE A N 1
ATOM 1095 C CA . PHE A 1 143 ? 5.008 10.788 15.492 1.00 94.50 143 PHE A CA 1
ATOM 1096 C C . PHE A 1 143 ? 5.442 10.067 14.208 1.00 94.50 143 PHE A C 1
ATOM 1098 O O . PHE A 1 143 ? 5.767 10.713 13.214 1.00 94.50 143 PHE A O 1
ATOM 1105 N N . ASP A 1 144 ? 5.526 8.734 14.240 1.00 95.38 144 ASP A N 1
ATOM 1106 C CA . ASP A 1 144 ? 5.872 7.947 13.059 1.00 95.38 144 ASP A CA 1
ATOM 1107 C C . ASP A 1 144 ? 4.837 8.196 11.951 1.00 95.38 144 ASP A C 1
ATOM 1109 O O . ASP A 1 144 ? 3.634 8.273 12.223 1.00 95.38 144 ASP A O 1
ATOM 1113 N N . GLN A 1 145 ? 5.300 8.271 10.703 1.00 95.62 145 GLN A N 1
ATOM 1114 C CA . GLN A 1 145 ? 4.439 8.435 9.535 1.00 95.62 145 GLN A CA 1
ATOM 1115 C C . GLN A 1 145 ? 4.786 7.432 8.437 1.00 95.62 145 GLN A C 1
ATOM 1117 O O . GLN A 1 145 ? 5.954 7.096 8.239 1.00 95.62 145 GLN A O 1
ATOM 1122 N N . VAL A 1 146 ? 3.764 6.969 7.724 1.00 96.81 146 VAL A N 1
ATOM 1123 C CA . VAL A 1 146 ? 3.892 6.225 6.468 1.00 96.81 146 VAL A CA 1
ATOM 1124 C C . VAL A 1 146 ? 2.915 6.837 5.482 1.00 96.81 146 VAL A C 1
ATOM 1126 O O . VAL A 1 146 ? 1.717 6.862 5.760 1.00 96.81 146 VAL A O 1
ATOM 1129 N N . ILE A 1 147 ? 3.434 7.326 4.360 1.00 96.69 147 ILE A N 1
ATOM 1130 C CA . ILE A 1 147 ? 2.644 7.918 3.284 1.00 96.69 147 ILE A CA 1
ATOM 1131 C C . ILE A 1 147 ? 2.958 7.151 2.001 1.00 96.69 147 ILE A C 1
ATOM 1133 O O . ILE A 1 147 ? 4.118 6.915 1.677 1.00 96.69 147 ILE A O 1
ATOM 1137 N N . PHE A 1 148 ? 1.921 6.743 1.282 1.00 98.12 148 PHE A N 1
ATOM 1138 C CA . PHE A 1 148 ? 2.017 6.148 -0.045 1.00 98.12 148 PHE A CA 1
ATOM 1139 C C . PHE A 1 148 ? 0.889 6.705 -0.906 1.00 98.12 148 PHE A C 1
ATOM 1141 O O . PHE A 1 148 ? -0.258 6.705 -0.466 1.00 98.12 148 PHE A O 1
ATOM 1148 N N . ASN A 1 149 ? 1.194 7.192 -2.107 1.00 97.38 149 ASN A N 1
ATOM 1149 C CA . ASN A 1 149 ? 0.190 7.809 -2.968 1.00 97.38 149 ASN A CA 1
ATOM 1150 C C . ASN A 1 149 ? 0.444 7.467 -4.437 1.00 97.38 149 ASN A C 1
ATOM 1152 O O . ASN A 1 149 ? 1.166 8.186 -5.128 1.00 97.38 149 ASN A O 1
ATOM 1156 N N . ASP A 1 150 ? -0.116 6.347 -4.888 1.00 97.00 150 ASP A N 1
ATOM 1157 C CA . ASP A 1 150 ? -0.002 5.913 -6.277 1.00 97.00 150 ASP A CA 1
ATOM 1158 C C . ASP A 1 150 ? -1.178 5.032 -6.700 1.00 97.00 150 ASP A C 1
ATOM 1160 O O . ASP A 1 150 ? -1.255 3.854 -6.347 1.00 97.00 150 ASP A O 1
ATOM 1164 N N . THR A 1 151 ? -2.113 5.601 -7.458 1.00 96.56 151 THR A N 1
ATOM 1165 C CA . THR A 1 151 ? -3.357 4.922 -7.847 1.00 96.56 151 THR A CA 1
ATOM 1166 C C . THR A 1 151 ? -3.186 3.893 -8.966 1.00 96.56 151 THR A C 1
ATOM 1168 O O . THR A 1 151 ? -4.140 3.208 -9.312 1.00 96.56 151 THR A O 1
ATOM 1171 N N . GLU A 1 152 ? -1.976 3.717 -9.504 1.00 96.12 152 GLU A N 1
ATOM 1172 C CA . GLU A 1 152 ? -1.652 2.601 -10.405 1.00 96.12 152 GLU A CA 1
ATOM 1173 C C . GLU A 1 152 ? -1.189 1.350 -9.642 1.00 96.12 152 GLU A C 1
ATOM 1175 O O . GLU A 1 152 ? -1.287 0.230 -10.152 1.00 96.12 152 GLU A O 1
ATOM 1180 N N . ALA A 1 153 ? -0.729 1.516 -8.399 1.00 97.69 153 ALA A N 1
ATOM 1181 C CA . ALA A 1 153 ? -0.154 0.442 -7.605 1.00 97.69 153 ALA A CA 1
ATOM 1182 C C . ALA A 1 153 ? -1.207 -0.343 -6.814 1.00 97.69 153 ALA A C 1
ATOM 1184 O O . ALA A 1 153 ? -2.084 0.222 -6.164 1.00 97.69 153 ALA A O 1
ATOM 1185 N N . THR A 1 154 ? -1.066 -1.665 -6.754 1.00 98.31 154 THR A N 1
ATOM 1186 C CA . THR A 1 154 ? -1.744 -2.490 -5.747 1.00 98.31 154 THR A CA 1
ATOM 1187 C C . THR A 1 154 ? -0.896 -2.547 -4.477 1.00 98.31 154 THR A C 1
ATOM 1189 O O . THR A 1 154 ? 0.233 -3.034 -4.495 1.00 98.31 154 THR A O 1
ATOM 1192 N N . PHE A 1 155 ? -1.447 -2.095 -3.350 1.00 98.69 155 PHE A N 1
ATOM 1193 C CA . PHE A 1 155 ? -0.758 -2.062 -2.062 1.00 98.69 155 PHE A CA 1
ATOM 1194 C C . PHE A 1 155 ? -1.214 -3.209 -1.158 1.00 98.69 155 PHE A C 1
ATOM 1196 O O . PHE A 1 155 ? -2.395 -3.347 -0.835 1.00 98.69 155 PHE A O 1
ATOM 1203 N N . ARG A 1 156 ? -0.278 -4.035 -0.692 1.00 98.62 156 ARG A N 1
ATOM 1204 C CA . ARG A 1 156 ? -0.573 -5.217 0.121 1.00 98.62 156 ARG A CA 1
ATOM 1205 C C . ARG A 1 156 ? 0.224 -5.223 1.416 1.00 98.62 156 ARG A C 1
ATOM 1207 O O . ARG A 1 156 ? 1.430 -5.015 1.419 1.00 98.62 156 ARG A O 1
ATOM 1214 N N . ILE A 1 157 ? -0.432 -5.564 2.524 1.00 98.56 157 ILE A N 1
ATOM 1215 C CA . ILE A 1 157 ? 0.222 -5.884 3.796 1.00 98.56 157 ILE A CA 1
ATOM 1216 C C . ILE A 1 157 ? -0.125 -7.315 4.199 1.00 98.56 157 ILE A C 1
ATOM 1218 O O . ILE A 1 157 ? -1.280 -7.642 4.471 1.00 98.56 157 ILE A O 1
ATOM 1222 N N . ASP A 1 158 ? 0.900 -8.160 4.321 1.00 96.31 158 ASP A N 1
ATOM 1223 C CA . ASP A 1 158 ? 0.766 -9.497 4.905 1.00 96.31 158 ASP A CA 1
ATOM 1224 C C . ASP A 1 158 ? 1.104 -9.477 6.407 1.00 96.31 158 ASP A C 1
ATOM 1226 O O . ASP A 1 158 ? 2.254 -9.293 6.834 1.00 96.31 158 ASP A O 1
ATOM 1230 N N . GLY A 1 159 ? 0.074 -9.694 7.223 1.00 94.69 159 GLY A N 1
ATOM 1231 C CA . GLY A 1 159 ? 0.133 -9.719 8.677 1.00 94.69 159 GLY A CA 1
ATOM 1232 C C . GLY A 1 159 ? 0.923 -10.885 9.258 1.00 94.69 159 GLY A C 1
ATOM 1233 O O . GLY A 1 159 ? 1.345 -10.801 10.413 1.00 94.69 159 GLY A O 1
ATOM 1234 N N . LYS A 1 160 ? 1.146 -11.978 8.517 1.00 95.88 160 LYS A N 1
ATOM 1235 C CA . LYS A 1 160 ? 1.794 -13.207 9.016 1.00 95.88 160 LYS A CA 1
ATOM 1236 C C . LYS A 1 160 ? 1.279 -13.617 10.408 1.00 95.88 160 LYS A C 1
ATOM 1238 O O . LYS A 1 160 ? 2.064 -13.903 11.317 1.00 95.88 160 LYS A O 1
ATOM 1243 N N . ASN A 1 161 ? -0.045 -13.595 10.586 1.00 95.56 161 ASN A N 1
ATOM 1244 C CA . ASN A 1 161 ? -0.787 -13.839 11.833 1.00 95.56 161 ASN A CA 1
ATOM 1245 C C . ASN A 1 161 ? -0.547 -12.825 12.968 1.00 95.56 161 ASN A C 1
ATOM 1247 O O . ASN A 1 161 ? -0.801 -13.114 14.138 1.00 95.56 161 ASN A O 1
ATOM 1251 N N . LYS A 1 162 ? -0.059 -11.628 12.651 1.00 97.56 162 LYS A N 1
ATOM 1252 C CA . LYS A 1 162 ? 0.071 -10.474 13.552 1.00 97.56 162 LYS A CA 1
ATOM 1253 C C . LYS A 1 162 ? -0.754 -9.313 13.001 1.00 97.56 162 LYS A C 1
ATOM 1255 O O . LYS A 1 162 ? -1.359 -9.437 11.943 1.00 97.56 162 LYS A O 1
ATOM 1260 N N . ASN A 1 163 ? -0.815 -8.197 13.721 1.00 98.00 163 ASN A N 1
ATOM 1261 C CA . ASN A 1 163 ? -1.564 -7.035 13.244 1.00 98.00 163 ASN A CA 1
ATOM 1262 C C . ASN A 1 163 ? -0.924 -6.502 11.955 1.00 98.00 163 ASN A C 1
ATOM 1264 O O . ASN A 1 163 ? 0.310 -6.424 11.885 1.00 98.00 163 ASN A O 1
ATOM 1268 N N . CYS A 1 164 ? -1.754 -6.187 10.959 1.00 98.62 164 CYS A N 1
ATOM 1269 C CA . CYS A 1 164 ? -1.286 -5.646 9.684 1.00 98.62 164 CYS A CA 1
ATOM 1270 C C . CYS A 1 164 ? -0.891 -4.179 9.848 1.00 98.62 164 CYS A C 1
ATOM 1272 O O . CYS A 1 164 ? 0.253 -3.825 9.559 1.00 98.62 164 CYS A O 1
ATOM 1274 N N . ILE A 1 165 ? -1.782 -3.370 10.426 1.00 98.69 165 ILE A N 1
ATOM 1275 C CA . ILE A 1 165 ? -1.498 -1.993 10.835 1.00 98.69 165 ILE A CA 1
ATOM 1276 C C . ILE A 1 165 ? -1.730 -1.864 12.339 1.00 98.69 165 ILE A C 1
ATOM 1278 O O . ILE A 1 165 ? -2.793 -2.202 12.858 1.00 98.69 165 ILE A O 1
ATOM 1282 N N . ARG A 1 166 ? -0.724 -1.369 13.058 1.00 98.56 166 ARG A N 1
ATOM 1283 C CA . ARG A 1 166 ? -0.827 -0.971 14.461 1.00 98.56 166 ARG A CA 1
ATOM 1284 C C . ARG A 1 166 ? -0.247 0.427 14.617 1.00 98.56 166 ARG A C 1
ATOM 1286 O O . ARG A 1 166 ? 0.968 0.577 14.548 1.00 98.56 166 ARG A O 1
ATOM 1293 N N . ALA A 1 167 ? -1.096 1.409 14.877 1.00 98.31 167 ALA A N 1
ATOM 1294 C CA . ALA A 1 167 ? -0.718 2.806 15.054 1.00 98.31 167 ALA A CA 1
ATOM 1295 C C . ALA A 1 167 ? -1.134 3.293 16.454 1.00 98.31 167 ALA A C 1
ATOM 1297 O O . ALA A 1 167 ? -2.187 2.906 16.968 1.00 98.31 167 ALA A O 1
ATOM 1298 N N . LYS A 1 168 ? -0.283 4.085 17.110 1.00 98.12 168 LYS A N 1
ATOM 1299 C CA . LYS A 1 168 ? -0.540 4.641 18.449 1.00 98.12 168 LYS A CA 1
ATOM 1300 C C . LYS A 1 168 ? 0.146 5.994 18.627 1.00 98.12 168 LYS A C 1
ATOM 1302 O O . LYS A 1 168 ? 1.234 6.197 18.097 1.00 98.12 168 LYS A O 1
ATOM 1307 N N . GLY A 1 169 ? -0.386 6.854 19.489 1.00 97.00 169 GLY A N 1
ATOM 1308 C CA . GLY A 1 169 ? 0.127 8.226 19.586 1.00 97.00 169 GLY A CA 1
ATOM 1309 C C . GLY A 1 169 ? -0.300 9.031 18.358 1.00 97.00 169 GLY A C 1
ATOM 1310 O O . GLY A 1 169 ? -1.131 8.575 17.583 1.00 97.00 169 GLY A O 1
ATOM 1311 N N . GLU A 1 170 ? 0.312 10.183 18.130 1.00 96.94 170 GLU A N 1
ATOM 1312 C CA . GLU A 1 170 ? 0.077 11.053 16.964 1.00 96.94 170 GLU A CA 1
ATOM 1313 C C . GLU A 1 170 ? 0.628 10.482 15.632 1.00 96.94 170 GLU A C 1
ATOM 1315 O O . GLU A 1 170 ? 1.006 11.220 14.725 1.00 96.94 170 GLU A O 1
ATOM 1320 N N . SER A 1 171 ? 0.711 9.154 15.508 1.00 98.12 171 SER A N 1
ATOM 1321 C CA . SER A 1 171 ? 1.231 8.477 14.325 1.00 98.12 171 SER A CA 1
ATOM 1322 C C . SER A 1 171 ? 0.226 8.494 13.179 1.00 98.12 171 SER A C 1
ATOM 1324 O O . SER A 1 171 ? -0.981 8.382 13.422 1.00 98.12 171 SER A O 1
ATOM 1326 N N . ARG A 1 172 ? 0.727 8.516 11.941 1.00 98.00 172 ARG A N 1
ATOM 1327 C CA . ARG A 1 172 ? -0.082 8.677 10.727 1.00 98.00 172 ARG A CA 1
ATOM 1328 C C . ARG A 1 172 ? 0.216 7.588 9.694 1.00 98.00 172 ARG A C 1
ATOM 1330 O O . ARG A 1 172 ? 1.374 7.333 9.378 1.00 98.00 172 ARG A O 1
ATOM 1337 N N . VAL A 1 173 ? -0.819 6.956 9.153 1.00 98.62 173 VAL A N 1
ATOM 1338 C CA . VAL A 1 173 ? -0.725 6.072 7.982 1.00 98.62 173 VAL A CA 1
ATOM 1339 C C . VAL A 1 173 ? -1.678 6.600 6.926 1.00 98.62 173 VAL A C 1
ATOM 1341 O O . VAL A 1 173 ? -2.872 6.665 7.194 1.00 98.62 173 VAL A O 1
ATOM 1344 N N . GLU A 1 174 ? -1.157 6.955 5.757 1.00 98.56 174 GLU A N 1
ATOM 1345 C CA . GLU A 1 174 ? -1.948 7.406 4.609 1.00 98.56 174 GLU A CA 1
ATOM 1346 C C . GLU A 1 174 ? -1.544 6.613 3.385 1.00 98.56 174 GLU A C 1
ATOM 1348 O O . GLU A 1 174 ? -0.379 6.625 2.988 1.00 98.56 174 GLU A O 1
ATOM 1353 N N . ILE A 1 175 ? -2.489 5.874 2.821 1.00 98.75 175 ILE A N 1
ATOM 1354 C CA . ILE A 1 175 ? -2.232 5.026 1.663 1.00 98.75 175 ILE A CA 1
ATOM 1355 C C . ILE A 1 175 ? -3.332 5.289 0.652 1.00 98.75 175 ILE A C 1
ATOM 1357 O O . ILE A 1 175 ? -4.484 4.947 0.893 1.00 98.75 175 ILE A O 1
ATOM 1361 N N . THR A 1 176 ? -2.949 5.854 -0.483 1.00 98.50 176 THR A N 1
ATOM 1362 C CA . THR A 1 176 ? -3.780 5.994 -1.674 1.00 98.50 176 THR A CA 1
ATOM 1363 C C . THR A 1 176 ? -3.220 5.061 -2.740 1.00 98.50 176 THR A C 1
ATOM 1365 O O . THR A 1 176 ? -2.040 5.162 -3.084 1.00 98.50 176 THR A O 1
ATOM 1368 N N . ALA A 1 177 ? -4.026 4.114 -3.216 1.00 98.38 177 ALA A N 1
ATOM 1369 C CA . ALA A 1 177 ? -3.578 3.066 -4.133 1.00 98.38 177 ALA A CA 1
ATOM 1370 C C . ALA A 1 177 ? -4.662 2.679 -5.149 1.00 98.38 177 ALA A C 1
ATOM 1372 O O . ALA A 1 177 ? -5.818 3.058 -4.994 1.00 98.38 177 ALA A O 1
ATOM 1373 N N . ARG A 1 178 ? -4.327 1.874 -6.164 1.00 97.69 178 ARG A N 1
ATOM 1374 C CA . ARG A 1 178 ? -5.343 1.244 -7.024 1.00 97.69 178 ARG A CA 1
ATOM 1375 C C . ARG A 1 178 ? -6.269 0.364 -6.192 1.00 97.69 178 ARG A C 1
ATOM 1377 O O . ARG A 1 178 ? -7.479 0.496 -6.237 1.00 97.69 178 ARG A O 1
ATOM 1384 N N . SER A 1 179 ? -5.661 -0.523 -5.413 1.00 98.31 179 SER A N 1
ATOM 1385 C CA . SER A 1 179 ? -6.311 -1.501 -4.539 1.00 98.31 179 SER A CA 1
ATOM 1386 C C . SER A 1 179 ? -5.471 -1.665 -3.272 1.00 98.31 179 SER A C 1
ATOM 1388 O O . SER A 1 179 ? -4.240 -1.668 -3.351 1.00 98.31 179 SER A O 1
ATOM 1390 N N . ILE A 1 180 ? -6.108 -1.861 -2.116 1.00 98.88 180 ILE A N 1
ATOM 1391 C CA . ILE A 1 180 ? -5.453 -2.061 -0.817 1.00 98.88 180 ILE A CA 1
ATOM 1392 C C . ILE A 1 180 ? -5.886 -3.394 -0.207 1.00 98.88 180 ILE A C 1
ATOM 1394 O O . ILE A 1 180 ? -7.070 -3.657 -0.013 1.00 98.88 180 ILE A O 1
ATOM 1398 N N . SER A 1 181 ? -4.924 -4.239 0.167 1.00 98.75 181 SER A N 1
ATOM 1399 C CA . SER A 1 181 ? -5.201 -5.552 0.757 1.00 98.75 181 SER A CA 1
ATOM 1400 C C . SER A 1 181 ? -4.429 -5.787 2.054 1.00 98.75 181 SER A C 1
ATOM 1402 O O . SER A 1 181 ? -3.200 -5.862 2.064 1.00 98.75 181 SER A O 1
ATOM 1404 N N . LEU A 1 182 ? -5.148 -5.945 3.166 1.00 98.81 182 LEU A N 1
ATOM 1405 C CA . LEU A 1 182 ? -4.612 -6.351 4.464 1.00 98.81 182 LEU A CA 1
ATOM 1406 C C . LEU A 1 182 ? -5.005 -7.807 4.717 1.00 98.81 182 LEU A C 1
ATOM 1408 O O . LEU A 1 182 ? -6.166 -8.102 5.000 1.00 98.81 182 LEU A O 1
ATOM 1412 N N . ILE A 1 183 ? -4.047 -8.728 4.628 1.00 98.25 183 ILE A N 1
ATOM 1413 C CA . ILE A 1 183 ? -4.324 -10.169 4.699 1.00 98.25 183 ILE A CA 1
ATOM 1414 C C . ILE A 1 183 ? -3.506 -10.870 5.771 1.00 98.25 183 ILE A C 1
ATOM 1416 O O . ILE A 1 183 ? -2.481 -10.371 6.235 1.00 98.25 183 ILE A O 1
ATOM 1420 N N . ASN A 1 184 ? -3.936 -12.079 6.142 1.00 97.00 184 ASN A N 1
ATOM 1421 C CA . ASN A 1 184 ? -3.278 -12.892 7.166 1.00 97.00 184 ASN A CA 1
ATOM 1422 C C . ASN A 1 184 ? -3.084 -12.115 8.485 1.00 97.00 184 ASN A C 1
ATOM 1424 O O . ASN A 1 184 ? -2.092 -12.312 9.195 1.00 97.00 184 ASN A O 1
ATOM 1428 N N . CYS A 1 185 ? -4.009 -11.206 8.815 1.00 98.38 185 CYS A N 1
ATOM 1429 C CA . CYS A 1 185 ? -3.896 -10.341 9.981 1.00 98.38 185 CYS A CA 1
ATOM 1430 C C . CYS A 1 185 ? -4.431 -11.037 11.246 1.00 98.38 185 CYS A C 1
ATOM 1432 O O . CYS A 1 185 ? -5.454 -11.721 11.220 1.00 98.38 185 CYS A O 1
ATOM 1434 N N . SER A 1 186 ? -3.783 -10.827 12.398 1.00 98.38 186 SER A N 1
ATOM 1435 C CA . SER A 1 186 ? -4.424 -11.110 13.694 1.00 98.38 186 SER A CA 1
ATOM 1436 C C . SER A 1 186 ? -5.565 -10.125 13.929 1.00 98.38 186 SER A C 1
ATOM 1438 O O . SER A 1 186 ? -6.695 -10.554 14.094 1.00 98.38 186 SER A O 1
ATOM 1440 N N . GLU A 1 187 ? -5.268 -8.828 13.934 1.00 98.62 187 GLU A N 1
ATOM 1441 C CA . GLU A 1 187 ? -6.234 -7.725 13.821 1.00 98.62 187 GLU A CA 1
ATOM 1442 C C . GLU A 1 187 ? -5.847 -6.948 12.551 1.00 98.62 187 GLU A C 1
ATOM 1444 O O . GLU A 1 187 ? -4.648 -6.800 12.289 1.00 98.62 187 GLU A O 1
ATOM 1449 N N . GLY A 1 188 ? -6.807 -6.499 11.741 1.00 98.69 188 GLY A N 1
ATOM 1450 C CA . GLY A 1 188 ? -6.501 -5.813 10.478 1.00 98.69 188 GLY A CA 1
ATOM 1451 C C . GLY A 1 188 ? -5.846 -4.457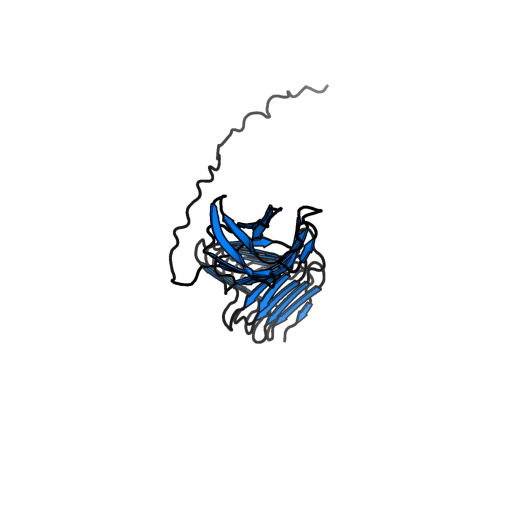 10.731 1.00 98.69 188 GLY A C 1
ATOM 1452 O O . GLY A 1 188 ? -4.654 -4.269 10.470 1.00 98.69 188 GLY A O 1
ATOM 1453 N N . ILE A 1 189 ? -6.611 -3.551 11.338 1.00 98.88 189 ILE A N 1
ATOM 1454 C CA . ILE A 1 189 ? -6.166 -2.213 11.736 1.00 98.88 189 ILE A CA 1
ATOM 1455 C C . ILE A 1 189 ? -6.364 -2.054 13.241 1.00 98.88 189 ILE A C 1
ATOM 1457 O O . ILE A 1 189 ? -7.441 -2.315 13.769 1.00 98.88 189 ILE A O 1
ATOM 1461 N N . THR A 1 190 ? -5.325 -1.628 13.953 1.00 98.75 190 THR A N 1
ATOM 1462 C CA . THR A 1 190 ? -5.398 -1.293 15.378 1.00 98.75 190 THR A CA 1
ATOM 1463 C C . THR A 1 190 ? -4.923 0.129 15.609 1.00 98.75 190 THR A C 1
ATOM 1465 O O . THR A 1 190 ? -3.756 0.423 15.349 1.00 98.75 190 THR A O 1
ATOM 1468 N N . THR A 1 191 ? -5.790 0.978 16.151 1.00 98.56 191 THR A N 1
ATOM 1469 C CA . THR A 1 191 ? -5.477 2.375 16.462 1.00 98.56 191 THR A CA 1
ATOM 1470 C C . THR A 1 191 ? -5.803 2.721 17.910 1.00 98.56 191 THR A C 1
ATOM 1472 O O . THR A 1 191 ? -6.758 2.209 18.499 1.00 98.56 191 THR A O 1
ATOM 1475 N N . SER A 1 192 ? -4.974 3.572 18.513 1.00 98.06 192 SER A N 1
ATOM 1476 C CA . SER A 1 192 ? -5.215 4.135 19.843 1.00 98.06 192 SER A CA 1
ATOM 1477 C C . SER A 1 192 ? -4.546 5.498 19.990 1.00 98.06 192 SER A C 1
ATOM 1479 O O . SER A 1 192 ? -3.546 5.772 19.332 1.00 98.06 192 SER A O 1
ATOM 1481 N N . SER A 1 193 ? -5.041 6.316 20.916 1.00 95.88 193 SER A N 1
ATOM 1482 C CA . SER A 1 193 ? -4.367 7.534 21.388 1.00 95.88 193 SER A CA 1
ATOM 1483 C C . SER A 1 193 ? -3.928 8.490 20.258 1.00 95.88 193 SER A C 1
ATOM 1485 O O . SER A 1 193 ? -2.737 8.602 20.017 1.00 95.88 193 SER A O 1
ATOM 1487 N N . PHE A 1 194 ? -4.853 9.182 19.584 1.00 96.69 194 PHE A N 1
ATOM 1488 C CA . PHE A 1 194 ? -4.602 10.137 18.478 1.00 96.69 194 PHE A CA 1
ATOM 1489 C C . PHE A 1 194 ? -4.098 9.562 17.144 1.00 96.69 194 PHE A C 1
ATOM 1491 O O . PHE A 1 194 ? -3.890 10.325 16.204 1.00 96.69 194 PHE A O 1
ATOM 1498 N N . ALA A 1 195 ? -3.939 8.243 17.020 1.00 98.38 195 ALA A N 1
ATOM 1499 C CA . ALA A 1 195 ? -3.454 7.654 15.775 1.00 98.38 195 ALA A CA 1
ATOM 1500 C C . ALA A 1 195 ? -4.452 7.844 14.626 1.00 98.38 195 ALA A C 1
ATOM 1502 O O . ALA A 1 195 ? -5.658 7.678 14.828 1.00 98.38 195 ALA A O 1
ATOM 1503 N N . LEU A 1 196 ? -3.934 8.115 13.427 1.00 98.56 196 LEU A N 1
ATOM 1504 C CA . LEU A 1 196 ? -4.710 8.259 12.198 1.00 98.56 196 LEU A CA 1
ATOM 1505 C C . LEU A 1 196 ? -4.292 7.195 11.184 1.00 98.56 196 LEU A C 1
ATOM 1507 O O . LEU A 1 196 ? -3.105 7.030 10.897 1.00 98.56 196 LEU A O 1
ATOM 1511 N N . VAL A 1 197 ? -5.276 6.481 10.646 1.00 98.88 197 VAL A N 1
ATOM 1512 C CA . VAL A 1 197 ? -5.111 5.580 9.503 1.00 98.88 197 VAL A CA 1
ATOM 1513 C C . VAL A 1 197 ? -6.138 5.972 8.450 1.00 98.88 197 VAL A C 1
ATOM 1515 O O . VAL A 1 197 ? -7.331 5.886 8.722 1.00 98.88 197 VAL A O 1
ATOM 1518 N N . ASP A 1 198 ? -5.677 6.393 7.281 1.00 98.81 198 ASP A N 1
ATOM 1519 C CA . ASP A 1 198 ? -6.497 6.748 6.125 1.00 98.81 198 ASP A CA 1
ATOM 1520 C C . ASP A 1 198 ? -6.078 5.887 4.929 1.00 98.81 198 ASP A C 1
ATOM 1522 O O . ASP A 1 198 ? -4.919 5.916 4.507 1.00 98.81 198 ASP A O 1
ATOM 1526 N N . LEU A 1 199 ? -6.996 5.054 4.444 1.00 98.81 199 LEU A N 1
ATOM 1527 C CA . LEU A 1 199 ? -6.783 4.158 3.312 1.00 98.81 199 LEU A CA 1
ATOM 1528 C C . LEU A 1 199 ? -7.789 4.515 2.219 1.00 98.81 199 LEU A C 1
ATOM 1530 O O . LEU A 1 199 ? -8.994 4.390 2.433 1.00 98.81 199 LEU A O 1
ATOM 1534 N N . GLN A 1 200 ? -7.290 4.909 1.051 1.00 98.56 200 GLN A N 1
ATOM 1535 C CA . GLN A 1 200 ? -8.099 5.303 -0.097 1.00 98.56 200 GLN A CA 1
ATOM 1536 C C . GLN A 1 200 ? -7.755 4.441 -1.314 1.00 98.56 200 GLN A C 1
ATOM 1538 O O . GLN A 1 200 ? -6.574 4.239 -1.607 1.00 98.56 200 GLN A O 1
ATOM 1543 N N . ALA A 1 201 ? -8.760 3.935 -2.031 1.00 98.19 201 ALA A N 1
ATOM 1544 C CA . ALA A 1 201 ? -8.527 3.123 -3.227 1.00 98.19 201 ALA A CA 1
ATOM 1545 C C . ALA A 1 201 ? -9.460 3.459 -4.398 1.00 98.19 201 ALA A C 1
ATOM 1547 O O . ALA A 1 201 ? -10.610 3.842 -4.187 1.00 98.19 201 ALA A O 1
ATOM 1548 N N . ASP A 1 202 ? -8.956 3.330 -5.628 1.00 97.31 202 ASP A N 1
ATOM 1549 C CA . ASP A 1 202 ? -9.769 3.469 -6.850 1.00 97.31 202 ASP A CA 1
ATOM 1550 C C . ASP A 1 202 ? -10.694 2.252 -7.033 1.00 97.31 202 ASP A C 1
ATOM 1552 O O . ASP A 1 202 ? -11.846 2.367 -7.455 1.00 97.31 202 ASP A O 1
ATOM 1556 N N . GLU A 1 203 ? -10.171 1.077 -6.696 1.00 97.00 203 GLU A N 1
ATOM 1557 C CA . GLU A 1 203 ? -10.834 -0.220 -6.660 1.00 97.00 203 GLU A CA 1
ATOM 1558 C C . GLU A 1 203 ? -10.943 -0.667 -5.187 1.00 97.00 203 GLU A C 1
ATOM 1560 O O . GLU A 1 203 ? -11.369 0.095 -4.321 1.00 97.00 203 GLU A O 1
ATOM 1565 N N . ASP A 1 204 ? -10.551 -1.893 -4.850 1.00 97.81 204 ASP A N 1
ATOM 1566 C CA . ASP A 1 204 ? -10.955 -2.520 -3.599 1.00 97.81 204 ASP A CA 1
ATOM 1567 C C . ASP A 1 204 ? -10.092 -2.134 -2.389 1.00 97.81 204 ASP A C 1
ATOM 1569 O O . ASP A 1 204 ? -8.861 -2.085 -2.456 1.00 97.81 204 ASP A O 1
ATOM 1573 N N . ILE A 1 205 ? -10.734 -2.009 -1.224 1.00 98.69 205 ILE A N 1
ATOM 1574 C CA . ILE A 1 205 ? -10.090 -2.092 0.091 1.00 98.69 205 ILE A CA 1
ATOM 1575 C C . ILE A 1 205 ? -10.563 -3.368 0.784 1.00 98.69 205 ILE A C 1
ATOM 1577 O O . ILE A 1 205 ? -11.726 -3.504 1.161 1.00 98.69 205 ILE A O 1
ATOM 1581 N N . ASN A 1 206 ? -9.646 -4.306 1.011 1.00 98.62 206 ASN A N 1
ATOM 1582 C CA . ASN A 1 206 ? -9.951 -5.580 1.655 1.00 98.62 206 ASN A CA 1
ATOM 1583 C C . ASN A 1 206 ? -9.163 -5.760 2.956 1.00 98.62 206 ASN A C 1
ATOM 1585 O O . ASN A 1 206 ? -7.932 -5.768 2.959 1.00 98.62 206 ASN A O 1
ATOM 1589 N N . VAL A 1 207 ? -9.874 -5.959 4.065 1.00 98.81 207 VAL A N 1
ATOM 1590 C CA . VAL A 1 207 ? -9.315 -6.195 5.397 1.00 98.81 207 VAL A CA 1
ATOM 1591 C C . VAL A 1 207 ? -9.742 -7.572 5.893 1.00 98.81 207 VAL A C 1
ATOM 1593 O O . VAL A 1 207 ? -10.877 -7.768 6.321 1.00 98.81 207 VAL A O 1
ATOM 1596 N N . ILE A 1 208 ? -8.811 -8.528 5.893 1.00 98.44 208 ILE A N 1
ATOM 1597 C CA . ILE A 1 208 ? -9.039 -9.906 6.341 1.00 98.44 208 ILE A CA 1
ATOM 1598 C C . ILE A 1 208 ? -8.272 -10.165 7.638 1.00 98.44 208 ILE A C 1
ATOM 1600 O O . ILE A 1 208 ? -7.042 -10.304 7.657 1.00 98.44 208 ILE A O 1
ATOM 1604 N N . ALA A 1 209 ? -9.017 -10.301 8.732 1.00 98.38 209 ALA A N 1
ATOM 1605 C CA . ALA A 1 209 ? -8.478 -10.520 10.064 1.00 98.38 209 ALA A CA 1
ATOM 1606 C C . ALA A 1 209 ? -9.038 -11.778 10.740 1.00 98.38 209 ALA A C 1
ATOM 1608 O O . ALA A 1 209 ? -10.171 -12.214 10.538 1.00 98.38 209 ALA A O 1
ATOM 1609 N N . ASN A 1 210 ? -8.216 -12.377 11.599 1.00 98.31 210 ASN A N 1
ATOM 1610 C CA . ASN A 1 210 ? -8.628 -13.508 12.422 1.00 98.31 210 ASN A CA 1
ATOM 1611 C C . ASN A 1 210 ? -9.438 -13.062 13.651 1.00 98.31 210 ASN A C 1
ATOM 1613 O O . ASN A 1 210 ? -10.360 -13.755 14.056 1.00 98.31 210 ASN A O 1
ATOM 1617 N N . LYS A 1 211 ? -9.069 -11.936 14.266 1.00 98.50 211 LYS A N 1
ATOM 1618 C CA . LYS A 1 211 ? -9.809 -11.233 15.327 1.00 98.50 211 LYS A CA 1
ATOM 1619 C C . LYS A 1 211 ? -10.470 -9.998 14.712 1.00 98.50 211 LYS A C 1
ATOM 1621 O O . LYS A 1 211 ? -10.874 -10.064 13.564 1.00 98.50 211 LYS A O 1
ATOM 1626 N N . ASP A 1 212 ? -10.573 -8.897 15.462 1.00 98.69 212 ASP A N 1
ATOM 1627 C CA . ASP A 1 212 ? -11.241 -7.684 15.003 1.00 98.69 212 ASP A CA 1
ATOM 1628 C C . ASP A 1 212 ? -10.647 -7.201 13.662 1.00 98.69 212 ASP A C 1
ATOM 1630 O O . ASP A 1 212 ? -9.422 -7.094 13.525 1.00 98.69 212 ASP A O 1
ATOM 1634 N N . GLY A 1 213 ? -11.507 -6.926 12.676 1.00 98.62 213 GLY A N 1
ATOM 1635 C CA . GLY A 1 213 ? -11.090 -6.368 11.385 1.00 98.62 213 GLY A CA 1
ATOM 1636 C C . GLY A 1 213 ? -10.471 -4.990 11.588 1.00 98.62 213 GLY A C 1
ATOM 1637 O O . GLY A 1 213 ? -9.303 -4.764 11.271 1.00 98.62 213 GLY A O 1
ATOM 1638 N N . ILE A 1 214 ? -11.222 -4.113 12.252 1.00 98.81 214 ILE A N 1
ATOM 1639 C CA . ILE A 1 214 ? -10.748 -2.822 12.749 1.00 98.81 214 ILE A CA 1
ATOM 1640 C C . ILE A 1 214 ? -10.966 -2.764 14.256 1.00 98.81 214 ILE A C 1
ATOM 1642 O O . ILE A 1 214 ? -12.055 -3.043 14.753 1.00 98.81 214 ILE A O 1
ATOM 1646 N N . LYS A 1 215 ? -9.937 -2.360 14.994 1.00 98.75 215 LYS A N 1
ATOM 1647 C CA . LYS A 1 215 ? -10.003 -2.076 16.423 1.00 98.75 215 LYS A CA 1
ATOM 1648 C C . LYS A 1 215 ? -9.490 -0.671 16.694 1.00 98.75 215 LYS A C 1
ATOM 1650 O O . LYS A 1 215 ? -8.282 -0.444 16.684 1.00 98.75 215 LYS A O 1
ATOM 1655 N N . SER A 1 216 ? -10.403 0.247 16.975 1.00 98.38 216 SER A N 1
ATOM 1656 C CA . SER A 1 216 ? -10.087 1.651 17.229 1.00 98.38 216 SER A CA 1
ATOM 1657 C C . SER A 1 216 ? -10.463 2.039 18.658 1.00 98.38 216 SER A C 1
ATOM 1659 O O . SER A 1 216 ? -11.507 1.635 19.178 1.00 98.38 216 SER A O 1
ATOM 1661 N N . GLN A 1 217 ? -9.558 2.730 19.349 1.00 97.94 217 GLN A N 1
ATOM 1662 C CA . GLN A 1 217 ? -9.688 3.035 20.775 1.00 97.94 217 GLN A CA 1
ATOM 1663 C C . GLN A 1 217 ? -9.268 4.473 21.094 1.00 97.94 217 GLN A C 1
ATOM 1665 O O . GLN A 1 217 ? -8.554 5.116 20.321 1.00 97.94 217 GLN A O 1
ATOM 1670 N N . ASP A 1 218 ? -9.667 4.954 22.270 1.00 96.06 218 ASP A N 1
ATOM 1671 C CA . ASP A 1 218 ? -9.411 6.316 22.749 1.00 96.06 218 ASP A CA 1
ATOM 1672 C C . ASP A 1 218 ? -9.853 7.348 21.705 1.00 96.06 218 ASP A C 1
ATOM 1674 O O . ASP A 1 218 ? -10.952 7.250 21.192 1.00 96.06 218 ASP A O 1
ATOM 1678 N N . ASN A 1 219 ? -9.028 8.330 21.375 1.00 95.69 219 ASN A N 1
ATOM 1679 C CA . ASN A 1 219 ? -9.295 9.390 20.408 1.00 95.69 219 ASN A CA 1
ATOM 1680 C C . ASN A 1 219 ? -8.533 9.182 19.091 1.00 95.69 219 ASN A C 1
ATOM 1682 O O . ASN A 1 219 ? -7.845 10.084 18.623 1.00 95.69 219 ASN A O 1
ATOM 1686 N N . SER A 1 220 ? -8.603 7.976 18.533 1.00 98.19 220 SER A N 1
ATOM 1687 C CA . SER A 1 220 ? -8.002 7.645 17.234 1.00 98.19 220 SER A CA 1
ATOM 1688 C C . SER A 1 220 ? -9.019 7.673 16.087 1.00 98.19 220 SER A C 1
ATOM 1690 O O . SER A 1 220 ? -10.227 7.676 16.332 1.00 98.19 220 SER A O 1
ATOM 1692 N N . SER A 1 221 ? -8.523 7.691 14.847 1.00 98.44 221 SER A N 1
ATOM 1693 C CA . SER A 1 221 ? -9.334 7.712 13.626 1.00 98.44 221 SER A CA 1
ATOM 1694 C C . SER A 1 221 ? -8.899 6.628 12.643 1.00 98.44 221 SER A C 1
ATOM 1696 O O . SER A 1 221 ? -7.702 6.414 12.436 1.00 98.44 221 SER A O 1
ATOM 1698 N N . VAL A 1 222 ? -9.873 5.957 12.030 1.00 98.88 222 VAL A N 1
ATOM 1699 C CA . VAL A 1 222 ? -9.674 5.067 10.881 1.00 98.88 222 VAL A CA 1
ATOM 1700 C C . VAL A 1 222 ? -10.660 5.458 9.788 1.00 98.88 222 VAL A C 1
ATOM 1702 O O . VAL A 1 222 ? -11.862 5.441 10.034 1.00 98.88 222 VAL A O 1
ATOM 1705 N N . THR A 1 223 ? -10.163 5.760 8.598 1.00 98.75 223 THR A N 1
ATOM 1706 C CA . THR A 1 223 ? -10.980 6.042 7.416 1.00 98.75 223 THR A CA 1
ATOM 1707 C C . THR A 1 223 ? -10.610 5.056 6.322 1.00 98.75 223 THR A C 1
ATOM 1709 O O . THR A 1 223 ? -9.429 4.876 6.029 1.00 98.75 223 THR A O 1
ATOM 1712 N N . LEU A 1 224 ? -11.616 4.386 5.763 1.00 98.62 224 LEU A N 1
ATOM 1713 C CA . LEU A 1 224 ? -11.506 3.618 4.528 1.00 98.62 224 LEU A CA 1
ATOM 1714 C C . LEU A 1 224 ? -12.440 4.268 3.509 1.00 98.62 224 LEU A C 1
ATOM 1716 O O . LEU A 1 224 ? -13.639 4.323 3.779 1.00 98.62 224 LEU A O 1
ATOM 1720 N N . SER A 1 225 ? -11.928 4.752 2.382 1.00 97.50 225 SER A N 1
ATOM 1721 C CA . SER A 1 225 ? -12.765 5.447 1.398 1.00 97.50 225 SER A CA 1
ATOM 1722 C C . SER A 1 225 ? -12.340 5.222 -0.052 1.00 97.50 225 SER A C 1
ATOM 1724 O O . SER A 1 225 ? -11.289 4.647 -0.347 1.00 97.50 225 SER A O 1
ATOM 1726 N N . MET A 1 226 ? -13.158 5.713 -0.974 1.00 95.06 226 MET A N 1
ATOM 1727 C CA . MET A 1 226 ? -12.760 5.935 -2.361 1.00 95.06 226 MET A CA 1
ATOM 1728 C C . MET A 1 226 ? -11.750 7.087 -2.509 1.00 95.06 226 MET A C 1
ATOM 1730 O O . MET A 1 226 ? -11.625 7.942 -1.626 1.00 95.06 226 MET A O 1
ATOM 1734 N N . THR A 1 227 ? -11.035 7.120 -3.638 1.00 94.69 227 THR A N 1
ATOM 1735 C CA . THR A 1 227 ? -10.257 8.295 -4.073 1.00 94.69 227 THR A CA 1
ATOM 1736 C C . THR A 1 227 ? -11.147 9.330 -4.775 1.00 94.69 227 THR A C 1
ATOM 1738 O O . THR A 1 227 ? -12.367 9.200 -4.842 1.00 94.69 227 THR A O 1
ATOM 1741 N N . ASN A 1 228 ? -10.535 10.368 -5.357 1.00 90.00 228 ASN A N 1
ATOM 1742 C CA . ASN A 1 228 ? -11.244 11.371 -6.157 1.00 90.00 228 ASN A CA 1
ATOM 1743 C C . ASN A 1 228 ? -11.729 10.857 -7.528 1.00 90.00 228 ASN A C 1
ATOM 1745 O O . ASN A 1 228 ? -12.546 11.529 -8.153 1.00 90.00 228 ASN A O 1
ATOM 1749 N N . ASN A 1 229 ? -11.211 9.724 -8.018 1.00 90.69 229 ASN A N 1
ATOM 1750 C CA . ASN A 1 229 ? -11.578 9.142 -9.313 1.00 90.69 229 ASN A CA 1
ATOM 1751 C C . ASN A 1 229 ? -11.786 7.620 -9.176 1.00 90.69 229 ASN A C 1
ATOM 1753 O O . ASN A 1 229 ? -11.011 6.854 -9.750 1.00 90.69 229 ASN A O 1
ATOM 1757 N N . PRO A 1 230 ? -12.794 7.164 -8.410 1.00 88.00 230 PRO A N 1
ATOM 1758 C CA . PRO A 1 230 ? -13.021 5.738 -8.215 1.00 88.00 230 PRO A CA 1
ATOM 1759 C C . PRO A 1 230 ? -13.394 5.043 -9.526 1.00 88.00 230 PRO A C 1
ATOM 1761 O O . PRO A 1 230 ? -14.060 5.617 -10.391 1.00 88.00 230 PRO A O 1
ATOM 1764 N N . VAL A 1 231 ? -12.972 3.786 -9.651 1.00 89.62 231 VAL A N 1
ATOM 1765 C CA . VAL A 1 231 ? -13.355 2.888 -10.747 1.00 89.62 231 VAL A CA 1
ATOM 1766 C C . VAL A 1 231 ? -14.474 1.954 -10.294 1.00 89.62 231 VAL A C 1
ATOM 1768 O O . VAL A 1 231 ? -15.469 1.798 -11.000 1.00 89.62 231 VAL A O 1
ATOM 1771 N N . ALA A 1 232 ? -14.271 1.292 -9.155 1.00 89.12 232 ALA A N 1
ATOM 1772 C CA . ALA A 1 232 ? -15.220 0.358 -8.559 1.00 89.12 232 ALA A CA 1
ATOM 1773 C C . ALA A 1 232 ? -14.856 0.145 -7.085 1.00 89.12 232 ALA A C 1
ATOM 1775 O O . ALA A 1 232 ? -14.504 -0.969 -6.692 1.00 89.12 232 ALA A O 1
ATOM 1776 N N . ASN A 1 233 ? -14.861 1.208 -6.279 1.00 93.56 233 ASN A N 1
ATOM 1777 C CA . ASN A 1 233 ? -14.347 1.115 -4.915 1.00 93.56 233 ASN A CA 1
ATOM 1778 C C . ASN A 1 233 ? -15.264 0.256 -4.034 1.00 93.56 233 ASN A C 1
ATOM 1780 O O . ASN A 1 233 ? -16.334 0.695 -3.604 1.00 93.56 233 ASN A O 1
ATOM 1784 N N . ASN A 1 234 ? -14.845 -0.990 -3.782 1.00 96.94 234 ASN A N 1
ATOM 1785 C CA . ASN A 1 234 ? -15.528 -1.900 -2.871 1.00 96.94 234 ASN A CA 1
ATOM 1786 C C . ASN A 1 234 ? -14.754 -2.027 -1.560 1.00 96.94 234 ASN A C 1
ATOM 1788 O O . ASN A 1 234 ? -13.539 -2.222 -1.562 1.00 96.94 234 ASN A O 1
ATOM 1792 N N . ILE A 1 235 ? -15.457 -2.001 -0.427 1.00 98.38 235 ILE A N 1
ATOM 1793 C CA . ILE A 1 235 ? -14.827 -2.134 0.889 1.00 98.38 235 ILE A CA 1
ATOM 1794 C C . ILE A 1 235 ? -15.317 -3.394 1.603 1.00 98.38 235 ILE A C 1
ATOM 1796 O O . ILE A 1 235 ? -16.491 -3.544 1.945 1.00 98.38 235 ILE A O 1
ATOM 1800 N N . PHE A 1 236 ? -14.391 -4.308 1.884 1.00 98.50 236 PHE A N 1
ATOM 1801 C CA . PHE A 1 236 ? -14.676 -5.563 2.573 1.00 98.50 236 PHE A CA 1
ATOM 1802 C C . PHE A 1 236 ? -13.884 -5.657 3.872 1.00 98.50 236 PHE A C 1
ATOM 1804 O O . PHE A 1 236 ? -12.656 -5.700 3.870 1.00 98.50 236 PHE A O 1
ATOM 1811 N N . ILE A 1 237 ? -14.589 -5.749 4.999 1.00 98.75 237 ILE A N 1
ATOM 1812 C CA . ILE A 1 237 ? -13.989 -5.973 6.317 1.00 98.75 237 ILE A CA 1
ATOM 1813 C C . ILE A 1 237 ? -14.472 -7.325 6.830 1.00 98.75 237 ILE A C 1
ATOM 1815 O O . ILE A 1 237 ? -15.653 -7.500 7.112 1.00 98.75 237 ILE A O 1
ATOM 1819 N N . THR A 1 238 ? -13.560 -8.283 6.976 1.00 98.44 238 THR A N 1
ATOM 1820 C CA . THR A 1 238 ? -13.875 -9.649 7.410 1.00 98.44 238 THR A CA 1
ATOM 1821 C C . THR A 1 238 ? -13.096 -10.029 8.662 1.00 98.44 238 THR A C 1
ATOM 1823 O O . THR A 1 238 ? -11.866 -9.976 8.692 1.00 98.44 238 THR A O 1
ATOM 1826 N N . SER A 1 239 ? -13.823 -10.471 9.688 1.00 98.00 239 SER A N 1
ATOM 1827 C CA . SER A 1 239 ? -13.298 -10.952 10.966 1.00 98.00 239 SER A CA 1
ATOM 1828 C C . SER A 1 239 ? -13.805 -12.356 11.283 1.00 98.00 239 SER A C 1
ATOM 1830 O O . SER A 1 239 ? -15.002 -12.581 11.461 1.00 98.00 239 SER A O 1
ATOM 1832 N N . ASN A 1 240 ? -12.878 -13.309 11.401 1.00 97.00 240 ASN A N 1
ATOM 1833 C CA . ASN A 1 240 ? -13.221 -14.731 11.532 1.00 97.00 240 ASN A CA 1
ATOM 1834 C C . ASN A 1 240 ? -13.585 -15.182 12.958 1.00 97.00 240 ASN A C 1
ATOM 1836 O O . ASN A 1 240 ? -14.134 -16.272 13.123 1.00 97.00 240 ASN A O 1
ATOM 1840 N N . LYS A 1 241 ? -13.235 -14.419 14.004 1.00 97.94 241 LYS A N 1
ATOM 1841 C CA . LYS A 1 241 ? -13.452 -14.833 15.413 1.00 97.94 241 LYS A CA 1
ATOM 1842 C C . LYS A 1 241 ? -14.008 -13.752 16.329 1.00 97.94 241 LYS A C 1
ATOM 1844 O O . LYS A 1 241 ? -14.446 -14.069 17.435 1.00 97.94 241 LYS A O 1
ATOM 1849 N N . GLU A 1 242 ? -13.941 -12.490 15.927 1.00 98.19 242 GLU A N 1
ATOM 1850 C CA . GLU A 1 242 ? -14.369 -11.365 16.757 1.00 98.19 242 GLU A CA 1
ATOM 1851 C C . GLU A 1 242 ? -15.306 -10.464 15.947 1.00 98.19 242 GLU A C 1
ATOM 1853 O O . GLU A 1 242 ? -16.212 -10.978 15.299 1.00 98.19 242 GLU A O 1
ATOM 1858 N N . ASN A 1 243 ? -15.135 -9.144 16.001 1.00 98.62 243 ASN A N 1
ATOM 1859 C CA . ASN A 1 243 ? -16.061 -8.204 15.375 1.00 98.62 243 ASN A CA 1
ATOM 1860 C C . ASN A 1 243 ? -15.512 -7.728 14.034 1.00 98.62 243 ASN A C 1
ATOM 1862 O O . ASN A 1 243 ? -14.293 -7.716 13.857 1.00 98.62 243 ASN A O 1
ATOM 1866 N N . GLY A 1 244 ? -16.369 -7.304 13.109 1.00 98.62 244 GLY A N 1
ATOM 1867 C CA . GLY A 1 244 ? -15.898 -6.603 11.911 1.00 98.62 244 GLY A CA 1
ATOM 1868 C C . GLY A 1 244 ? -15.163 -5.326 12.324 1.00 98.62 244 GLY A C 1
ATOM 1869 O O . GLY A 1 244 ? -13.971 -5.165 12.060 1.00 98.62 244 GLY A O 1
ATOM 1870 N N . ILE A 1 245 ? -15.845 -4.486 13.107 1.00 98.75 245 ILE A N 1
ATOM 1871 C CA . ILE A 1 245 ? -15.299 -3.276 13.727 1.00 98.75 245 ILE A CA 1
ATOM 1872 C C . ILE A 1 245 ? -15.552 -3.305 15.238 1.00 98.75 245 ILE A C 1
ATOM 1874 O O . ILE A 1 245 ? -16.676 -3.509 15.693 1.00 98.75 245 ILE A O 1
ATOM 1878 N N . ARG A 1 246 ? -14.515 -3.050 16.038 1.00 98.62 246 ARG A N 1
ATOM 1879 C CA . ARG A 1 246 ? -14.604 -2.766 17.474 1.00 98.62 246 ARG A CA 1
ATOM 1880 C C . ARG A 1 246 ? -14.103 -1.350 17.740 1.00 98.62 246 ARG A C 1
ATOM 1882 O O . ARG A 1 246 ? -12.903 -1.099 17.659 1.00 98.62 246 ARG A O 1
ATOM 1889 N N . ALA A 1 247 ? -15.004 -0.450 18.110 1.00 98.44 247 ALA A N 1
ATOM 1890 C CA . ALA A 1 247 ? -14.691 0.942 18.418 1.00 98.44 247 ALA A CA 1
ATOM 1891 C C . ALA A 1 247 ? -14.968 1.245 19.899 1.00 98.44 247 ALA A C 1
ATOM 1893 O O . ALA A 1 247 ? -15.911 0.711 20.486 1.00 98.44 247 ALA A O 1
ATOM 1894 N N . SER A 1 248 ? -14.118 2.051 20.535 1.00 98.31 248 SER A N 1
ATOM 1895 C CA . SER A 1 248 ? -14.247 2.383 21.959 1.00 98.31 248 SER A CA 1
ATOM 1896 C C . SER A 1 248 ? -13.633 3.739 22.300 1.00 98.31 248 SER A C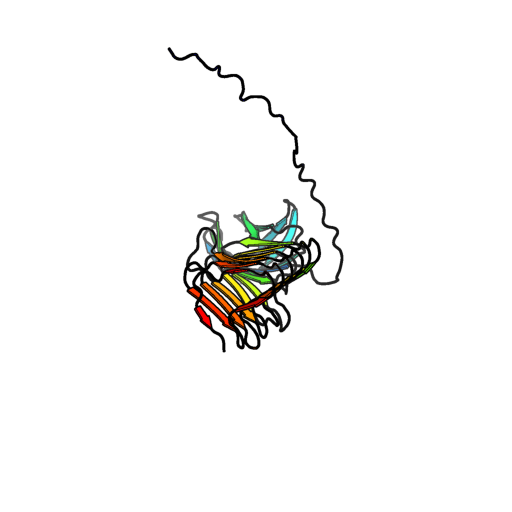 1
ATOM 1898 O O . SER A 1 248 ? -12.740 4.210 21.604 1.00 98.31 248 SER A O 1
ATOM 1900 N N . GLY A 1 249 ? -14.060 4.355 23.403 1.00 96.31 249 GLY A N 1
ATOM 1901 C CA . GLY A 1 249 ? -13.554 5.674 23.796 1.00 96.31 249 GLY A CA 1
ATOM 1902 C C . GLY A 1 249 ? -14.218 6.769 22.969 1.00 96.31 249 GLY A C 1
ATOM 1903 O O . GLY A 1 249 ? -15.436 6.767 22.860 1.00 96.31 249 GLY A O 1
ATOM 1904 N N . SER A 1 250 ? -13.451 7.690 22.396 1.00 97.12 250 SER A N 1
ATOM 1905 C CA . SER A 1 250 ? -13.927 8.739 21.481 1.00 97.12 250 SER A CA 1
ATOM 1906 C C . SER A 1 250 ? -13.422 8.510 20.053 1.00 97.12 250 SER A C 1
ATOM 1908 O O . SER A 1 250 ? -13.118 9.466 19.342 1.00 97.12 250 SER A O 1
ATOM 1910 N N . SER A 1 251 ? -13.245 7.244 19.669 1.00 98.12 251 SER A N 1
ATOM 1911 C CA . SER A 1 251 ? -12.636 6.873 18.400 1.00 98.12 251 SER A CA 1
ATOM 1912 C C . SER A 1 251 ? -13.622 7.068 17.262 1.00 98.12 251 SER A C 1
ATOM 1914 O O . SER A 1 251 ? -14.825 6.883 17.465 1.00 98.12 251 SER A O 1
ATOM 1916 N N . VAL A 1 252 ? -13.118 7.345 16.068 1.00 98.50 252 VAL A N 1
ATOM 1917 C CA . VAL A 1 252 ? -13.931 7.497 14.862 1.00 98.50 252 VAL A CA 1
ATOM 1918 C C . VAL A 1 252 ? -13.502 6.457 13.836 1.00 98.50 252 VAL A C 1
ATOM 1920 O O . VAL A 1 252 ? -12.315 6.302 13.560 1.00 98.50 252 VAL A O 1
ATOM 1923 N N . VAL A 1 253 ? -14.466 5.718 13.294 1.00 98.75 253 VAL A N 1
ATOM 1924 C CA . VAL A 1 253 ? -14.251 4.821 12.158 1.00 98.75 253 VAL A CA 1
ATOM 1925 C C . VAL A 1 253 ? -15.237 5.196 11.063 1.00 98.75 253 VAL A C 1
ATOM 1927 O O . VAL A 1 253 ? -16.439 5.155 11.305 1.00 98.75 253 VAL A O 1
ATOM 1930 N N . ILE A 1 254 ? -14.734 5.564 9.890 1.00 98.62 254 ILE A N 1
ATOM 1931 C CA . ILE A 1 254 ? -15.533 5.901 8.709 1.00 98.62 254 ILE A CA 1
ATOM 1932 C C . ILE A 1 254 ? -15.216 4.877 7.624 1.00 98.62 254 ILE A C 1
ATOM 1934 O O . ILE A 1 254 ? -14.047 4.581 7.366 1.00 98.62 254 ILE A O 1
ATOM 1938 N N . VAL A 1 255 ? -16.259 4.319 7.023 1.00 98.44 255 VAL A N 1
ATOM 1939 C CA . VAL A 1 255 ? -16.176 3.434 5.864 1.00 98.44 255 VAL A CA 1
ATOM 1940 C C . VAL A 1 255 ? -17.087 4.022 4.795 1.00 98.44 255 VAL A C 1
ATOM 1942 O O . VAL A 1 255 ? -18.295 4.022 4.986 1.00 98.44 255 VAL A O 1
ATOM 1945 N N . ASP A 1 256 ? -16.492 4.532 3.722 1.00 96.94 256 ASP A N 1
ATOM 1946 C CA . ASP A 1 256 ? -17.145 5.321 2.668 1.00 96.94 256 ASP A CA 1
ATOM 1947 C C . ASP A 1 256 ? -16.879 4.678 1.290 1.00 96.94 256 ASP A C 1
ATOM 1949 O O . ASP A 1 256 ? -15.940 5.068 0.583 1.00 96.94 256 ASP A O 1
ATOM 1953 N N . PRO A 1 257 ? -17.597 3.586 0.962 1.00 95.19 257 PRO A N 1
ATOM 1954 C CA . PRO A 1 257 ? -17.444 2.859 -0.292 1.00 95.19 257 PRO A CA 1
ATOM 1955 C C . PRO A 1 257 ? -18.139 3.586 -1.453 1.00 95.19 257 PRO A C 1
ATOM 1957 O O . PRO A 1 257 ? -19.193 4.187 -1.282 1.00 95.19 257 PRO A O 1
ATOM 1960 N N . GLU A 1 258 ? -17.639 3.423 -2.677 1.00 94.25 258 GLU A N 1
ATOM 1961 C CA . GLU A 1 258 ? -18.361 3.906 -3.867 1.00 94.25 258 GLU A CA 1
ATOM 1962 C C . GLU A 1 258 ? -19.468 2.933 -4.308 1.00 94.25 258 GLU A C 1
ATOM 1964 O O . GLU A 1 258 ? -20.566 3.356 -4.676 1.00 94.25 258 GLU A O 1
ATOM 1969 N N . LEU A 1 259 ? -19.182 1.622 -4.286 1.00 91.31 259 LEU A N 1
ATOM 1970 C CA . LEU A 1 259 ? -20.046 0.610 -4.901 1.00 91.31 259 LEU A CA 1
ATOM 1971 C C . LEU A 1 259 ? -20.584 -0.419 -3.897 1.00 91.31 259 LEU A C 1
ATOM 1973 O O . LEU A 1 259 ? -21.745 -0.350 -3.495 1.00 91.31 259 LEU A O 1
ATOM 1977 N N . ASN A 1 260 ? -19.776 -1.415 -3.519 1.00 94.94 260 ASN A N 1
ATOM 1978 C CA . ASN A 1 260 ? -20.191 -2.451 -2.573 1.00 94.94 260 ASN A CA 1
ATOM 1979 C C . ASN A 1 260 ? -19.442 -2.322 -1.257 1.00 94.94 260 ASN A C 1
ATOM 1981 O O . ASN A 1 260 ? -18.226 -2.146 -1.230 1.00 94.94 260 ASN A O 1
ATOM 1985 N N . CYS A 1 261 ? -20.147 -2.553 -0.153 1.00 97.75 261 CYS A N 1
ATOM 1986 C CA . CYS A 1 261 ? -19.488 -2.735 1.126 1.00 97.75 261 CYS A CA 1
ATOM 1987 C C . CYS A 1 261 ? -20.102 -3.842 1.968 1.00 97.75 261 CYS A C 1
ATOM 1989 O O . CYS A 1 261 ? -21.322 -4.016 2.037 1.00 97.75 261 CYS A O 1
ATOM 1991 N N . THR A 1 262 ? -19.237 -4.606 2.633 1.00 98.44 262 THR A N 1
ATOM 1992 C CA . THR A 1 262 ? -19.643 -5.609 3.617 1.00 98.44 262 THR A CA 1
ATOM 1993 C C . THR A 1 262 ? -18.714 -5.603 4.822 1.00 98.44 262 THR A C 1
ATOM 1995 O O . THR A 1 262 ? -17.495 -5.714 4.695 1.00 98.44 262 THR A O 1
ATOM 1998 N N . ILE A 1 263 ? -19.317 -5.555 6.009 1.00 98.69 263 ILE A N 1
ATOM 1999 C CA . ILE A 1 263 ? -18.632 -5.664 7.295 1.00 98.69 263 ILE A CA 1
ATOM 2000 C C . ILE A 1 263 ? -19.116 -6.941 7.973 1.00 98.69 263 ILE A C 1
ATOM 2002 O O . ILE A 1 263 ? -20.256 -7.030 8.426 1.00 98.69 263 ILE A O 1
ATOM 2006 N N . THR A 1 264 ? -18.232 -7.930 8.046 1.00 98.62 264 THR A N 1
ATOM 2007 C CA . THR A 1 264 ? -18.501 -9.239 8.639 1.00 98.62 264 THR A CA 1
ATOM 2008 C C . THR A 1 264 ? -17.702 -9.421 9.920 1.00 98.62 264 THR A C 1
ATOM 2010 O O . THR A 1 264 ? -16.471 -9.354 9.913 1.00 98.62 264 THR A O 1
ATOM 2013 N N . GLY A 1 265 ? -18.397 -9.717 11.016 1.00 98.12 265 GLY A N 1
ATOM 2014 C CA . GLY A 1 265 ? -17.800 -10.196 12.257 1.00 98.12 265 GLY A CA 1
ATOM 2015 C C . GLY A 1 265 ? -18.413 -11.517 12.691 1.00 98.12 265 GLY A C 1
ATOM 2016 O O . GLY A 1 265 ? -19.621 -11.696 12.628 1.00 98.12 265 GLY A O 1
ATOM 2017 N N . ALA A 1 266 ? -17.591 -12.446 13.173 1.00 97.50 266 ALA A N 1
ATOM 2018 C CA . ALA A 1 266 ? -18.081 -13.702 13.739 1.00 97.50 266 ALA A CA 1
ATOM 2019 C C . ALA A 1 266 ? -18.925 -13.512 15.014 1.00 97.50 266 ALA A C 1
ATOM 2021 O O . ALA A 1 266 ? -19.738 -14.380 15.336 1.00 97.50 266 ALA A O 1
ATOM 2022 N N . LYS A 1 267 ? -18.697 -12.415 15.749 1.00 97.75 267 LYS A N 1
ATOM 2023 C CA . LYS A 1 267 ? -19.539 -11.956 16.863 1.00 97.75 267 LYS A CA 1
ATOM 2024 C C . LYS A 1 267 ? -20.452 -10.843 16.362 1.00 97.75 267 LYS A C 1
ATOM 2026 O O . LYS A 1 267 ? -21.500 -11.135 15.821 1.00 97.75 267 LYS A O 1
ATOM 2031 N N . ASP A 1 268 ? -20.007 -9.594 16.428 1.00 98.12 268 ASP A N 1
ATOM 2032 C CA . ASP A 1 268 ? -20.782 -8.451 15.951 1.00 98.12 268 ASP A CA 1
ATOM 2033 C C . ASP A 1 268 ? -20.173 -7.897 14.651 1.00 98.12 268 ASP A C 1
ATOM 2035 O O . ASP A 1 268 ? -18.950 -7.802 14.528 1.00 98.12 268 ASP A O 1
ATOM 2039 N N . ALA A 1 269 ? -20.984 -7.449 13.688 1.00 98.12 269 ALA A N 1
ATOM 2040 C CA . ALA A 1 269 ? -20.455 -6.671 12.560 1.00 98.12 269 ALA A CA 1
ATOM 2041 C C . ALA A 1 269 ? -19.756 -5.398 13.075 1.00 98.12 269 ALA A C 1
ATOM 2043 O O . ALA A 1 269 ? -18.620 -5.102 12.705 1.00 98.12 269 ALA A O 1
ATOM 2044 N N . ILE A 1 270 ? -20.414 -4.694 14.001 1.00 98.31 270 ILE A N 1
ATOM 2045 C CA . ILE A 1 270 ? -19.918 -3.485 14.659 1.00 98.31 270 ILE A CA 1
ATOM 2046 C C . ILE A 1 270 ? -20.194 -3.591 16.160 1.00 98.31 270 ILE A C 1
ATOM 2048 O O . ILE A 1 270 ? -21.327 -3.813 16.580 1.00 98.31 270 ILE A O 1
ATOM 2052 N N . ARG A 1 271 ? -19.162 -3.375 16.979 1.00 98.00 271 ARG A N 1
ATOM 2053 C CA . ARG A 1 271 ? -19.251 -3.299 18.440 1.00 98.00 271 ARG A CA 1
ATOM 2054 C C . ARG A 1 271 ? -18.691 -1.972 18.939 1.00 98.00 271 ARG A C 1
ATOM 2056 O O . ARG A 1 271 ? -17.479 -1.764 18.909 1.00 98.00 271 ARG A O 1
ATOM 2063 N N . GLN A 1 272 ? -19.565 -1.111 19.452 1.00 96.81 272 GLN A N 1
ATOM 2064 C CA . GLN A 1 272 ? -19.219 0.213 19.983 1.00 96.81 272 GLN A CA 1
ATOM 2065 C C . GLN A 1 272 ? -19.305 0.266 21.513 1.00 96.81 272 GLN A C 1
ATOM 2067 O O . GLN A 1 272 ? -20.122 -0.420 22.131 1.00 96.81 272 GLN A O 1
ATOM 2072 N N . SER A 1 273 ? -18.470 1.097 22.141 1.00 96.00 273 SER A N 1
ATOM 2073 C CA . SER A 1 273 ? -18.586 1.438 23.564 1.00 96.00 273 SER A CA 1
ATOM 2074 C C . SER A 1 273 ? -18.043 2.838 23.875 1.00 96.00 273 SER A C 1
ATOM 2076 O O . SER A 1 273 ? -17.155 3.352 23.200 1.00 96.00 273 SER A O 1
ATOM 2078 N N . GLY A 1 274 ? -18.564 3.479 24.925 1.00 91.62 274 GLY A N 1
ATOM 2079 C CA . GLY A 1 274 ? -18.212 4.868 25.240 1.00 91.62 274 GLY A CA 1
ATOM 2080 C C . GLY A 1 274 ? -18.864 5.855 24.269 1.00 91.62 274 GLY A C 1
ATOM 2081 O O . GLY A 1 274 ? -20.056 5.748 24.000 1.00 91.62 274 GLY A O 1
ATOM 2082 N N . THR A 1 275 ? -18.093 6.817 23.764 1.00 95.88 275 THR A N 1
ATOM 2083 C CA . THR A 1 275 ? -18.535 7.874 22.835 1.00 95.88 275 THR A CA 1
ATOM 2084 C C . THR A 1 275 ? -17.992 7.669 21.415 1.00 95.88 275 THR A C 1
ATOM 2086 O O . THR A 1 275 ? -17.823 8.633 20.674 1.00 95.88 275 THR A O 1
ATOM 2089 N N . SER A 1 276 ? -17.647 6.433 21.048 1.00 97.19 276 SER A N 1
ATOM 2090 C CA . SER A 1 276 ? -17.071 6.107 19.743 1.00 97.19 276 SER A CA 1
ATOM 2091 C C . SER A 1 276 ? -18.100 6.253 18.626 1.00 97.19 276 SER A C 1
ATOM 2093 O O . SER A 1 276 ? -19.245 5.827 18.797 1.00 97.19 276 SER A O 1
ATOM 2095 N N . VAL A 1 277 ? -17.672 6.722 17.459 1.00 97.81 277 VAL A N 1
ATOM 2096 C CA . VAL A 1 277 ? -18.495 6.829 16.249 1.00 97.81 277 VAL A CA 1
ATOM 2097 C C . VAL A 1 277 ? -18.011 5.807 15.226 1.00 97.81 277 VAL A C 1
ATOM 2099 O O . VAL A 1 277 ? -16.812 5.690 14.983 1.00 97.81 277 VAL A O 1
ATOM 2102 N N . VAL A 1 278 ? -18.944 5.052 14.655 1.00 98.06 278 VAL A N 1
ATOM 2103 C CA . VAL A 1 278 ? -18.706 4.196 13.493 1.00 98.06 278 VAL A CA 1
ATOM 2104 C C . VAL A 1 278 ? -19.748 4.581 12.459 1.00 98.06 278 VAL A C 1
ATOM 2106 O O . VAL A 1 278 ? -20.940 4.469 12.745 1.00 98.06 278 VAL A O 1
ATOM 2109 N N . ASP A 1 279 ? -19.292 5.051 11.308 1.00 97.88 279 ASP A N 1
ATOM 2110 C CA . ASP A 1 279 ? -20.122 5.384 10.158 1.00 97.88 279 ASP A CA 1
ATOM 2111 C C . ASP A 1 279 ? -19.811 4.392 9.030 1.00 97.88 279 ASP A C 1
ATOM 2113 O O . ASP A 1 279 ? -18.750 4.492 8.412 1.00 97.88 279 ASP A O 1
ATOM 2117 N N . PRO A 1 280 ? -20.644 3.355 8.840 1.00 95.06 280 PRO A N 1
ATOM 2118 C CA . PRO A 1 280 ? -20.392 2.301 7.873 1.00 95.06 280 PRO A CA 1
ATOM 2119 C C . PRO A 1 280 ? -21.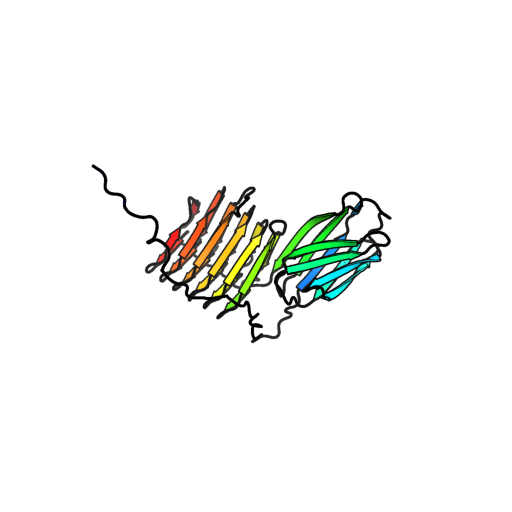087 2.571 6.530 1.00 95.06 280 PRO A C 1
ATOM 2121 O O . PRO A 1 280 ? -21.553 1.608 5.945 1.00 95.06 280 PRO A O 1
ATOM 2124 N N . ASP A 1 281 ? -21.309 3.826 6.140 1.00 92.12 281 ASP A N 1
ATOM 2125 C CA . ASP A 1 281 ? -22.062 4.288 4.959 1.00 92.12 281 ASP A CA 1
ATOM 2126 C C . ASP A 1 281 ? -22.695 3.196 4.062 1.00 92.12 281 ASP A C 1
ATOM 2128 O O . ASP A 1 281 ? -22.098 2.657 3.131 1.00 92.12 281 ASP A O 1
ATOM 2132 N N . GLY A 1 282 ? -23.927 2.791 4.393 1.00 88.69 282 GLY A N 1
ATOM 2133 C CA . GLY A 1 282 ? -24.699 1.834 3.587 1.00 88.69 282 GLY A CA 1
ATOM 2134 C C . GLY A 1 282 ? -24.163 0.391 3.513 1.00 88.69 282 GLY A C 1
ATOM 2135 O O . GLY A 1 282 ? -24.783 -0.442 2.849 1.00 88.69 282 GLY A O 1
ATOM 2136 N N . CYS A 1 283 ? -23.069 0.049 4.199 1.00 97.19 283 CYS A N 1
ATOM 2137 C CA . CYS A 1 283 ? -22.482 -1.290 4.203 1.00 97.19 283 CYS A CA 1
ATOM 2138 C C . CYS A 1 283 ? -23.471 -2.370 4.663 1.00 97.19 283 CYS A C 1
ATOM 2140 O O . CYS A 1 283 ? -24.208 -2.222 5.643 1.00 97.19 283 CYS A O 1
ATOM 2142 N N . THR A 1 284 ? -23.394 -3.540 4.028 1.00 98.25 284 THR A N 1
ATOM 2143 C CA . THR A 1 284 ? -24.069 -4.742 4.528 1.00 98.25 284 THR A CA 1
ATOM 2144 C C . THR A 1 284 ? -23.377 -5.228 5.802 1.00 98.25 284 THR A C 1
ATOM 2146 O O . THR A 1 284 ? -22.187 -5.545 5.791 1.00 98.25 284 THR A O 1
ATOM 2149 N N . LEU A 1 285 ? -24.121 -5.305 6.907 1.00 98.19 285 LEU A N 1
ATOM 2150 C CA . LEU A 1 285 ? -23.607 -5.727 8.212 1.00 98.19 285 LEU A CA 1
ATOM 2151 C C . LEU A 1 285 ? -23.963 -7.192 8.482 1.00 98.19 285 LEU A C 1
ATOM 2153 O O . LEU A 1 285 ? -25.140 -7.550 8.521 1.00 98.19 285 LEU A O 1
ATOM 2157 N N . VAL A 1 286 ? -22.953 -8.033 8.707 1.00 97.38 286 VAL A N 1
ATOM 2158 C CA . VAL A 1 286 ? -23.119 -9.468 8.980 1.00 97.38 286 VAL A CA 1
ATOM 2159 C C . VAL A 1 286 ? -22.485 -9.816 10.329 1.00 97.38 286 VAL A C 1
ATOM 2161 O O . VAL A 1 286 ? -21.276 -9.672 10.516 1.00 97.38 286 VAL A O 1
ATOM 2164 N N . GLY A 1 287 ? -23.310 -10.266 11.275 1.00 87.12 287 GLY A N 1
ATOM 2165 C CA . GLY A 1 287 ? -22.920 -10.693 12.623 1.00 87.12 287 GLY A CA 1
ATOM 2166 C C . GLY A 1 287 ? -23.878 -11.753 13.180 1.00 87.12 287 GLY A C 1
ATOM 2167 O O . GLY A 1 287 ? -24.925 -11.995 12.576 1.00 87.12 287 GLY A O 1
ATOM 2168 N N . ASN A 1 288 ? -23.509 -12.380 14.301 1.00 73.38 288 ASN A N 1
ATOM 2169 C CA . ASN A 1 288 ? -24.270 -13.422 15.005 1.00 73.38 288 ASN A CA 1
ATOM 2170 C C . ASN A 1 288 ? -24.881 -12.925 16.317 1.00 73.38 288 ASN A C 1
ATOM 2172 O O . ASN A 1 288 ? -24.170 -12.240 17.083 1.00 73.38 288 ASN A O 1
#

Foldseek 3Di:
DDDDDDDDDPPDDDDDDDPPPPPPPPPPPDDDPDQQKEKEKEAQQWEADDPGQLFQKKKFKDDPNDTFWIFTAHNRNIDMDIGRDPDQKIKIWTHDPPDIAIDIAGDWTPWYWYWYWHQYPVPGDTGTPATETAHEAAAEEAAAETEHAEAAYEYEFAQCAEERYAYEHCYEYYHEYQEYYQPNYQEDYHYDHNYEHAYEHLAEYEQAHQEESEEYEAAYEYEYEYDPHHDFYEYEQEYNAYESYEYEHQYEYEYYGPHAAEQAHAAWSYHYYDNYYYHNPVYHTHHD